Protein AF-A0A812UQ67-F1 (afdb_monomer_lite)

Foldseek 3Di:
DPVLVVVVVVVVVVVVVCVVVPDDPDPPVVVVVVVVVVVVSVVVVVVVVVVVVVVVPPQPPDLVNQQVVLVVCVVVPVVSVVPPCRSHQDKDKDWDWDQLDPVRKIKIWIWIARLPRDCPVPDDSIDTQFMDTPVPDPDVVVVVVSVLQVVQVVVCVVVVDDDQAHSVRHGDDDDDDDDADADDDDFWDWDQDVVQEIDIGGQPVSVLVVLVVVLVVLVVCLVPDPPDDPLVNVLSVLVNQLSVLVNQLVVLLVPADQAADLVSLVSNLVSLVSNVVSLVVSQVSCVVVVHRHRDDDPCSVVVNVLSVVCNVRSGRCVSPDCSVVVVVSVQLSLQQNPDDPVCSTVSSSVCVVRVVHNPD

Sequence (360 aa):
MVLANSNMLEISGFEHQLAANGQCSMSCRDRHLIDALVQGMIAQREELREKRDAESKKVEISTEIVDGYWQHLAAHQNWAGVHPGYGYMPIGIHGDDGRYNNAGDRVIIVTLNLILARDTGQNQQRYPLFCLREFISLGFDSLEPVLQQLRWSIDVLSTGLHPRLGADGQDFRGRSRAGHSQATLTAGNMSYEGQAYPCLNLKAYNGRLFFQYFNIVLRATLATSNALDDGLKKELTLACSCSTALCAFLDMCERSPRKLTIEQADTMHDSVQLFLKLYQLLVLQSHRRGIPRWKVVPKFHTLLHLVEDQRRELLNSRSYHTFLDEDYVGVFKQLCVQAPKQLLEFRCMTRFYLRVKAKR

Structure (mmCIF, N/CA/C/O backbone):
data_AF-A0A812UQ67-F1
#
_entry.id   AF-A0A812UQ67-F1
#
loop_
_atom_site.group_PDB
_atom_site.id
_atom_site.type_symbol
_atom_site.label_atom_id
_atom_site.label_alt_id
_atom_site.label_comp_id
_atom_site.label_asym_id
_atom_site.label_entity_id
_atom_site.label_seq_id
_atom_site.pdbx_PDB_ins_code
_atom_site.Cartn_x
_atom_site.Cartn_y
_atom_site.Cartn_z
_atom_site.occupancy
_atom_site.B_iso_or_equiv
_atom_site.auth_seq_id
_atom_site.auth_comp_id
_atom_site.auth_asym_id
_atom_site.auth_atom_id
_atom_site.pdbx_PDB_model_num
ATOM 1 N N . MET A 1 1 ? -4.166 19.200 -14.097 1.00 38.94 1 MET A N 1
ATOM 2 C CA . MET A 1 1 ? -5.073 20.100 -14.852 1.00 38.94 1 MET A CA 1
ATOM 3 C C . MET A 1 1 ? -6.562 19.921 -14.505 1.00 38.94 1 MET A C 1
ATOM 5 O O . MET A 1 1 ? -7.359 20.688 -15.016 1.00 38.94 1 MET A O 1
ATOM 9 N N . VAL A 1 2 ? -6.968 19.009 -13.601 1.00 34.50 2 VAL A N 1
ATOM 10 C CA . VAL A 1 2 ? -8.394 18.881 -13.209 1.00 34.50 2 VAL A CA 1
ATOM 11 C C . VAL A 1 2 ? -8.729 19.494 -11.842 1.00 34.50 2 VAL A C 1
ATOM 13 O O . VAL A 1 2 ? -9.829 20.000 -11.683 1.00 34.50 2 VAL A O 1
ATOM 16 N N . LEU A 1 3 ? -7.783 19.580 -10.901 1.00 29.50 3 LEU A N 1
ATOM 17 C CA . LEU A 1 3 ? -8.037 20.190 -9.581 1.00 29.50 3 LEU A CA 1
ATOM 18 C C . LEU A 1 3 ? -8.271 21.716 -9.615 1.00 29.50 3 LEU A C 1
ATOM 20 O O . LEU A 1 3 ? -8.841 22.256 -8.681 1.00 29.50 3 LEU A O 1
ATOM 24 N N . ALA A 1 4 ? -7.871 22.409 -10.687 1.00 33.91 4 ALA A N 1
ATOM 25 C CA . ALA A 1 4 ? -8.043 23.862 -10.813 1.00 33.91 4 ALA A CA 1
ATOM 26 C C . ALA A 1 4 ? -9.324 24.277 -11.566 1.00 33.91 4 ALA A C 1
ATOM 28 O O . ALA A 1 4 ? -9.780 25.405 -11.417 1.00 33.91 4 ALA A O 1
ATOM 29 N N . ASN A 1 5 ? -9.919 23.383 -12.367 1.00 31.28 5 ASN A N 1
ATOM 30 C CA . ASN A 1 5 ? -11.130 23.700 -13.138 1.00 31.28 5 ASN A CA 1
ATOM 31 C C . ASN A 1 5 ? -12.422 23.534 -12.319 1.00 31.28 5 ASN A C 1
ATOM 33 O O . ASN A 1 5 ? -13.421 24.163 -12.653 1.00 31.28 5 ASN A O 1
ATOM 37 N N . SER A 1 6 ? -12.418 22.724 -11.254 1.00 39.91 6 SER A N 1
ATOM 38 C CA . SER A 1 6 ? -13.583 22.551 -10.372 1.00 39.91 6 SER A CA 1
ATOM 39 C C . SER A 1 6 ? -13.887 23.807 -9.551 1.00 39.91 6 SER A C 1
ATOM 41 O O . SER A 1 6 ? -15.047 24.189 -9.456 1.00 39.91 6 SER A O 1
ATOM 43 N N . ASN A 1 7 ? -12.859 24.511 -9.065 1.00 37.84 7 ASN A N 1
ATOM 44 C CA . ASN A 1 7 ? -13.052 25.699 -8.225 1.00 37.84 7 ASN A CA 1
ATOM 45 C C . ASN A 1 7 ? -13.595 26.905 -9.018 1.00 37.84 7 ASN A C 1
ATOM 47 O O . ASN A 1 7 ? -14.309 27.728 -8.463 1.00 37.84 7 ASN A O 1
ATOM 51 N N . MET A 1 8 ? -13.319 27.005 -10.327 1.00 40.12 8 MET A N 1
ATOM 52 C CA . MET A 1 8 ? -13.868 28.088 -11.164 1.00 40.12 8 MET A CA 1
ATOM 53 C C . MET A 1 8 ? -15.338 27.877 -11.552 1.00 40.12 8 MET A C 1
ATOM 55 O O . MET A 1 8 ? -16.082 28.851 -11.671 1.00 40.12 8 MET A O 1
ATOM 59 N N . LEU A 1 9 ? -15.776 26.627 -11.745 1.00 41.81 9 LEU A N 1
ATOM 60 C CA . LEU A 1 9 ? -17.190 26.321 -12.008 1.00 41.81 9 LEU A CA 1
ATOM 61 C C . LEU A 1 9 ? -18.060 26.561 -10.766 1.00 41.81 9 LEU A C 1
ATOM 63 O O . LEU A 1 9 ? -19.202 26.985 -10.902 1.00 41.81 9 LEU A O 1
ATOM 67 N N . GLU A 1 10 ? -17.508 26.362 -9.567 1.00 47.72 10 GLU A N 1
ATOM 68 C CA . GLU A 1 10 ? -18.191 26.705 -8.316 1.00 47.72 10 GLU A CA 1
ATOM 69 C C . GLU A 1 10 ? -18.269 28.222 -8.099 1.00 47.72 10 GLU A C 1
ATOM 71 O O . GLU A 1 10 ? -19.332 28.704 -7.731 1.00 47.72 10 GLU A O 1
ATOM 76 N N . ILE A 1 11 ? -17.220 28.994 -8.415 1.00 46.84 11 ILE A N 1
ATOM 77 C CA . ILE A 1 11 ? -17.231 30.466 -8.272 1.00 46.84 11 ILE A CA 1
ATOM 78 C C . ILE A 1 11 ? -18.166 31.136 -9.297 1.00 46.84 11 ILE A C 1
ATOM 80 O O . ILE A 1 11 ? -18.970 31.987 -8.926 1.00 46.84 11 ILE A O 1
ATOM 84 N N . SER A 1 12 ? -18.133 30.714 -10.566 1.00 51.16 12 SER A N 1
ATOM 85 C CA . SER A 1 12 ? -19.060 31.228 -11.595 1.00 51.16 12 SER A CA 1
ATOM 86 C C . SER A 1 12 ? -20.512 30.781 -11.365 1.00 51.16 12 SER A C 1
ATOM 88 O O . SER A 1 12 ? -21.447 31.537 -11.633 1.00 51.16 12 SER A O 1
ATOM 90 N N . GLY A 1 13 ? -20.719 29.581 -10.806 1.00 53.09 13 GLY A N 1
ATOM 91 C CA . GLY A 1 13 ? -22.026 29.126 -10.327 1.00 53.09 13 GLY A CA 1
ATOM 92 C C . GLY A 1 13 ? -22.542 29.941 -9.135 1.00 53.09 13 GLY A C 1
ATOM 93 O O . GLY A 1 13 ? -23.742 30.202 -9.054 1.00 53.09 13 GLY A O 1
ATOM 94 N N . PHE A 1 14 ? -21.642 30.399 -8.260 1.00 47.94 14 PHE A N 1
ATOM 95 C CA . PHE A 1 14 ? -21.953 31.253 -7.112 1.00 47.94 14 PHE A CA 1
ATOM 96 C C . PHE A 1 14 ? -22.403 32.657 -7.544 1.00 47.94 14 PHE A C 1
ATOM 98 O O . PHE A 1 14 ? -23.398 33.161 -7.029 1.00 47.94 14 PHE A O 1
ATOM 105 N N . GLU A 1 15 ? -21.750 33.265 -8.543 1.00 53.31 15 GLU A N 1
ATOM 106 C CA . GLU A 1 15 ? -22.182 34.551 -9.116 1.00 53.31 15 GLU A CA 1
ATOM 107 C C . GLU A 1 15 ? -23.559 34.452 -9.789 1.00 53.31 15 GLU A C 1
ATOM 109 O O . GLU A 1 15 ? -24.412 35.318 -9.589 1.00 53.31 15 GLU A O 1
ATOM 114 N N . HIS A 1 16 ? -23.819 33.368 -10.529 1.00 58.22 16 HIS A N 1
ATOM 115 C CA . HIS A 1 16 ? -25.128 33.135 -11.142 1.00 58.22 16 HIS A CA 1
ATOM 116 C C . HIS A 1 16 ? -26.231 32.849 -10.109 1.00 58.22 16 HIS A C 1
ATOM 118 O O . HIS A 1 16 ? -27.358 33.308 -10.298 1.00 58.22 16 HIS A O 1
ATOM 124 N N . GLN A 1 17 ? -25.931 32.144 -9.011 1.00 54.09 17 GLN A N 1
ATOM 125 C CA . GLN A 1 17 ? -26.875 31.925 -7.903 1.00 54.09 17 GLN A CA 1
ATOM 126 C C . GLN A 1 17 ? -27.161 33.203 -7.105 1.00 54.09 17 GLN A C 1
ATOM 128 O O . GLN A 1 17 ? -28.307 33.432 -6.721 1.00 54.09 17 GLN A O 1
ATOM 133 N N . LEU A 1 18 ? -26.158 34.054 -6.880 1.00 53.66 18 LEU A N 1
ATOM 134 C CA . LEU A 1 18 ? -26.338 35.346 -6.212 1.00 53.66 18 LEU A CA 1
ATOM 135 C C . LEU A 1 18 ? -27.137 36.327 -7.083 1.00 53.66 18 LEU A C 1
ATOM 137 O O . LEU A 1 18 ? -28.043 36.990 -6.580 1.00 53.66 18 LEU A O 1
ATOM 141 N N . ALA A 1 19 ? -26.884 36.356 -8.396 1.00 57.50 19 ALA A N 1
ATOM 142 C CA . ALA A 1 19 ? -27.653 37.167 -9.340 1.00 57.50 19 ALA A CA 1
ATOM 143 C C . ALA A 1 19 ? -29.110 36.688 -9.488 1.00 57.50 19 ALA A C 1
ATOM 145 O O . ALA A 1 19 ? -30.021 37.509 -9.587 1.00 57.50 19 ALA A O 1
ATOM 146 N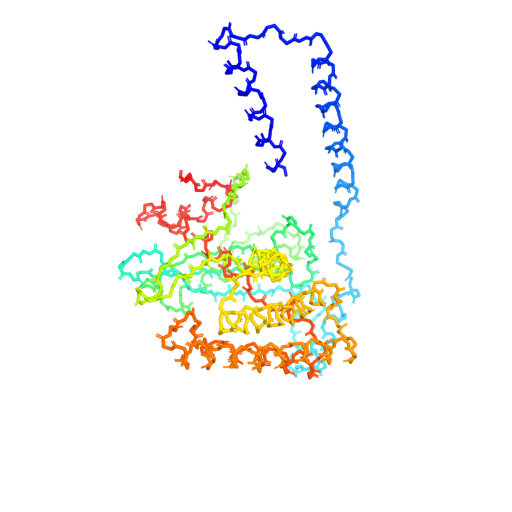 N . ALA A 1 20 ? -29.350 35.371 -9.470 1.00 64.88 20 ALA A N 1
ATOM 147 C CA . ALA A 1 20 ? -30.690 34.794 -9.594 1.00 64.88 20 ALA A CA 1
ATOM 148 C C . ALA A 1 20 ? -31.568 34.999 -8.345 1.00 64.88 20 ALA A C 1
ATOM 150 O O . ALA A 1 20 ? -32.791 35.039 -8.464 1.00 64.88 20 ALA A O 1
ATOM 151 N N . ASN A 1 21 ? -30.967 35.166 -7.163 1.00 58.44 21 ASN A N 1
ATOM 152 C CA . ASN A 1 21 ? -31.698 35.302 -5.899 1.00 58.44 21 ASN A CA 1
ATOM 153 C C . ASN A 1 21 ? -32.072 36.749 -5.530 1.00 58.44 21 ASN A C 1
ATOM 155 O O . ASN A 1 21 ? -32.628 36.970 -4.456 1.00 58.44 21 ASN A O 1
ATOM 159 N N . GLY A 1 22 ? -31.790 37.741 -6.387 1.00 52.16 22 GLY A N 1
ATOM 160 C CA . GLY A 1 22 ? -32.250 39.129 -6.212 1.00 52.16 22 GLY A CA 1
ATOM 161 C C . GLY A 1 22 ? -31.788 39.819 -4.920 1.00 52.16 22 GLY A C 1
ATOM 162 O O . GLY A 1 22 ? -32.288 40.892 -4.585 1.00 52.16 22 GLY A O 1
ATOM 163 N N . GLN A 1 23 ? -30.850 39.220 -4.187 1.00 53.22 23 GLN A N 1
ATOM 164 C CA . GLN A 1 23 ? -30.329 39.740 -2.935 1.00 53.22 23 GLN A CA 1
ATOM 165 C C . GLN A 1 23 ? -28.863 40.126 -3.093 1.00 53.22 23 GLN A C 1
ATOM 167 O O . GLN A 1 23 ? -28.027 39.328 -3.506 1.00 53.22 23 GLN A O 1
ATOM 172 N N . CYS A 1 24 ? -28.586 41.339 -2.620 1.00 46.62 24 CYS A N 1
ATOM 173 C CA . CYS A 1 24 ? -27.280 41.903 -2.308 1.00 46.62 24 CYS A CA 1
ATOM 174 C C . CYS A 1 24 ? -26.608 42.697 -3.439 1.00 46.62 24 CYS A C 1
ATOM 176 O O . CYS A 1 24 ? -25.927 42.169 -4.315 1.00 46.62 24 CYS A O 1
ATOM 178 N N . SER A 1 25 ? -26.719 44.025 -3.333 1.00 54.53 25 SER A N 1
ATOM 179 C CA . SER A 1 25 ? -25.704 44.942 -3.840 1.00 54.53 25 SER A CA 1
ATOM 180 C C . SER A 1 25 ? -24.400 44.671 -3.082 1.00 54.53 25 SER A C 1
ATOM 182 O O . SER A 1 25 ? -24.158 45.258 -2.024 1.00 54.53 25 SER A O 1
ATOM 184 N N . MET A 1 26 ? -23.580 43.747 -3.584 1.00 58.00 26 MET A N 1
ATOM 185 C CA . MET A 1 26 ? -22.209 43.592 -3.103 1.00 58.00 26 MET A CA 1
ATOM 186 C C . MET A 1 26 ? -21.518 44.952 -3.170 1.00 58.00 26 MET A C 1
ATOM 188 O O . MET A 1 26 ? -21.579 45.643 -4.192 1.00 58.00 26 MET A O 1
ATOM 192 N N . SER A 1 27 ? -20.893 45.358 -2.067 1.00 70.94 27 SER A N 1
ATOM 193 C CA . SER A 1 27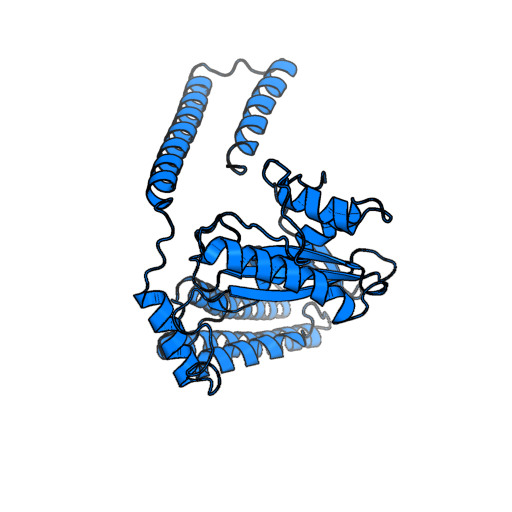 ? -20.203 46.637 -2.033 1.00 70.94 27 SER A CA 1
ATOM 194 C C . SER A 1 27 ? -19.053 46.610 -3.046 1.00 70.94 27 SER A C 1
ATOM 196 O O . SER A 1 27 ? -18.447 45.565 -3.291 1.00 70.94 27 SER A O 1
ATOM 198 N N . CYS A 1 28 ? -18.716 47.760 -3.638 1.00 70.50 28 CYS A N 1
ATOM 199 C CA . CYS A 1 28 ? -17.593 47.866 -4.583 1.00 70.50 28 CYS A CA 1
ATOM 200 C C . CYS A 1 28 ? -16.286 47.285 -3.992 1.00 70.50 28 CYS A C 1
ATOM 202 O O . CYS A 1 28 ? -15.449 46.728 -4.698 1.00 70.50 28 CYS A O 1
ATOM 204 N N . ARG A 1 29 ? -16.159 47.339 -2.659 1.00 67.06 29 ARG A N 1
ATOM 205 C CA . ARG A 1 29 ? -15.041 46.792 -1.889 1.00 67.06 29 ARG A CA 1
ATOM 206 C C . ARG A 1 29 ? -14.969 45.261 -1.925 1.00 67.06 29 ARG A C 1
ATOM 208 O O . ARG A 1 29 ? -13.869 44.725 -2.013 1.00 67.06 29 ARG A O 1
ATOM 215 N N . ASP A 1 30 ? -16.107 44.573 -1.912 1.00 66.69 30 ASP A N 1
ATOM 216 C CA . ASP A 1 30 ? -16.156 43.107 -1.957 1.00 66.69 30 ASP A CA 1
ATOM 217 C C . ASP A 1 30 ? -15.804 42.582 -3.356 1.00 66.69 30 ASP A C 1
ATOM 219 O O . ASP A 1 30 ? -15.143 41.554 -3.486 1.00 66.69 30 ASP A O 1
ATOM 223 N N . ARG A 1 31 ? -16.153 43.336 -4.409 1.00 73.44 31 ARG A N 1
ATOM 224 C CA . ARG A 1 31 ? -15.799 43.001 -5.798 1.00 73.44 31 ARG A CA 1
ATOM 225 C C . ARG A 1 31 ? -14.289 43.049 -6.032 1.00 73.44 31 ARG A C 1
ATOM 227 O O . ARG A 1 31 ? -13.723 42.099 -6.556 1.00 73.44 31 ARG A O 1
ATOM 234 N N . HIS A 1 32 ? -13.624 44.092 -5.532 1.00 74.06 32 HIS A N 1
ATOM 235 C CA . HIS A 1 32 ? -12.164 44.195 -5.596 1.00 74.06 32 HIS A CA 1
ATOM 236 C C . HIS A 1 32 ? -11.446 43.066 -4.847 1.00 74.06 32 HIS A C 1
ATOM 238 O O . HIS A 1 32 ? -10.373 42.639 -5.272 1.00 74.06 32 HIS A O 1
ATOM 244 N N . LEU A 1 33 ? -12.023 42.574 -3.746 1.00 66.62 33 LEU A N 1
ATOM 245 C CA . LEU A 1 33 ? -11.436 41.478 -2.979 1.00 66.62 33 LEU A CA 1
ATOM 246 C C . LEU A 1 33 ? -11.534 40.144 -3.733 1.00 66.62 33 LEU A C 1
ATOM 248 O O . LEU A 1 33 ? -10.567 39.383 -3.751 1.00 66.62 33 LEU A O 1
ATOM 252 N N . ILE A 1 34 ? -12.674 39.886 -4.383 1.00 69.62 34 ILE A N 1
ATOM 253 C CA . ILE A 1 34 ? -12.866 38.708 -5.240 1.00 69.62 34 ILE A CA 1
ATOM 254 C C . ILE A 1 34 ? -11.946 38.780 -6.459 1.00 69.62 34 ILE A C 1
ATOM 256 O O . ILE A 1 34 ? -11.247 37.808 -6.736 1.00 69.62 34 ILE A O 1
ATOM 260 N N . ASP A 1 35 ? -11.867 39.929 -7.132 1.00 73.75 35 ASP A N 1
ATOM 261 C CA . ASP A 1 35 ? -10.987 40.111 -8.290 1.00 73.75 35 ASP A CA 1
ATOM 262 C C . ASP A 1 35 ? -9.515 39.881 -7.917 1.00 73.75 35 ASP A C 1
ATOM 264 O O . ASP A 1 35 ? -8.796 39.178 -8.626 1.00 73.75 35 ASP A O 1
ATOM 268 N N . ALA A 1 36 ? -9.067 40.398 -6.767 1.00 78.94 36 ALA A N 1
ATOM 269 C CA . ALA A 1 36 ? -7.712 40.167 -6.269 1.00 78.94 36 ALA A CA 1
ATOM 270 C C . ALA A 1 36 ? -7.442 38.681 -5.965 1.00 78.94 36 ALA A C 1
ATOM 272 O O . ALA A 1 36 ? -6.367 38.170 -6.287 1.00 78.94 36 ALA A O 1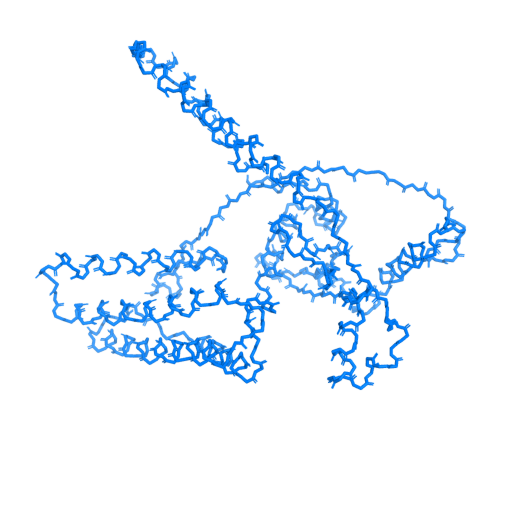
ATOM 273 N N . LEU A 1 37 ? -8.418 37.969 -5.394 1.00 65.19 37 LEU A N 1
ATOM 274 C CA . LEU A 1 37 ? -8.341 36.525 -5.147 1.00 65.19 37 LEU A CA 1
ATOM 275 C C . LEU A 1 37 ? -8.258 35.726 -6.452 1.00 65.19 37 LEU A C 1
ATOM 277 O O . LEU A 1 37 ? -7.400 34.853 -6.585 1.00 65.19 37 LEU A O 1
ATOM 281 N N . VAL A 1 38 ? -9.100 36.054 -7.435 1.00 73.69 38 VAL A N 1
ATOM 282 C CA . VAL A 1 38 ? -9.107 35.406 -8.753 1.00 73.69 38 VAL A CA 1
ATOM 283 C C . VAL A 1 38 ? -7.781 35.643 -9.477 1.00 73.69 38 VAL A C 1
ATOM 285 O O . VAL A 1 38 ? -7.185 34.689 -9.978 1.00 73.69 38 VAL A O 1
ATOM 288 N N . GLN A 1 39 ? -7.268 36.876 -9.476 1.00 83.62 39 GLN A N 1
ATOM 289 C CA . GLN A 1 39 ? -5.971 37.199 -10.080 1.00 83.62 39 GLN A CA 1
ATOM 290 C C . GLN A 1 39 ? -4.811 36.480 -9.377 1.00 83.62 39 GLN A C 1
ATOM 292 O O . GLN A 1 39 ? -3.933 35.935 -10.047 1.00 83.62 39 GLN A O 1
ATOM 297 N N . GLY A 1 40 ? -4.838 36.377 -8.043 1.00 85.94 40 GLY A N 1
ATOM 298 C CA . GLY A 1 40 ? -3.862 35.591 -7.282 1.00 85.94 40 GLY A CA 1
ATOM 299 C C . GLY A 1 40 ? -3.882 34.102 -7.646 1.00 85.94 40 GLY A C 1
ATOM 300 O O . GLY A 1 40 ? -2.830 33.490 -7.833 1.00 85.94 40 GLY A O 1
ATOM 301 N N . MET A 1 41 ? -5.072 33.521 -7.827 1.00 70.75 41 MET A N 1
ATOM 302 C CA . MET A 1 41 ? -5.226 32.125 -8.254 1.00 70.75 41 MET A CA 1
ATOM 303 C C . MET A 1 41 ? -4.757 31.890 -9.699 1.00 70.75 41 MET A C 1
ATOM 305 O O . MET A 1 41 ? -4.190 30.833 -9.992 1.00 70.75 41 MET A O 1
ATOM 309 N N . ILE A 1 42 ? -4.975 32.851 -10.605 1.00 79.88 42 ILE A N 1
ATOM 310 C CA . ILE A 1 42 ? -4.478 32.791 -11.989 1.00 79.88 42 ILE A CA 1
ATOM 311 C C . ILE A 1 42 ? -2.947 32.847 -12.004 1.00 79.88 42 ILE A C 1
ATOM 313 O O . ILE A 1 42 ? -2.325 31.973 -12.607 1.00 79.88 42 ILE A O 1
ATOM 317 N N . ALA A 1 43 ? -2.341 33.792 -11.280 1.00 86.00 43 ALA A N 1
ATOM 318 C CA . ALA A 1 43 ? -0.887 33.923 -11.190 1.00 86.00 43 ALA A CA 1
ATOM 319 C C . ALA A 1 43 ? -0.231 32.655 -10.615 1.00 86.00 43 ALA A C 1
ATOM 321 O O . ALA A 1 43 ? 0.707 32.115 -11.201 1.00 86.00 43 ALA A O 1
ATOM 322 N N . GLN A 1 44 ? -0.789 32.099 -9.533 1.00 81.50 44 GLN A N 1
ATOM 323 C CA . GLN A 1 44 ? -0.305 30.843 -8.951 1.00 81.50 44 GLN A CA 1
ATOM 324 C C . GLN A 1 44 ? -0.414 29.667 -9.938 1.00 81.50 44 GLN A C 1
ATOM 326 O O . GLN A 1 44 ? 0.437 28.776 -9.964 1.00 81.50 44 GLN A O 1
ATOM 331 N N . ARG A 1 45 ? -1.457 29.639 -10.777 1.00 73.75 45 ARG A N 1
ATOM 332 C CA . ARG A 1 45 ? -1.633 28.610 -11.810 1.00 73.75 45 ARG A CA 1
ATOM 333 C C . ARG A 1 45 ? -0.593 28.727 -12.922 1.00 73.75 45 ARG A C 1
ATOM 335 O O . ARG A 1 45 ? -0.130 27.687 -13.395 1.00 73.75 45 ARG A O 1
ATOM 342 N N . GLU A 1 46 ? -0.272 29.938 -13.365 1.00 84.38 46 GLU A N 1
ATOM 343 C CA . GLU A 1 46 ? 0.760 30.163 -14.383 1.00 84.38 46 GLU A CA 1
ATOM 344 C C . GLU A 1 46 ? 2.145 29.804 -13.848 1.00 84.38 46 GLU A C 1
ATOM 346 O O . GLU A 1 46 ? 2.841 29.020 -14.489 1.00 84.38 46 GLU A O 1
ATOM 351 N N . GLU A 1 47 ? 2.472 30.203 -12.618 1.00 87.69 47 GLU A N 1
ATOM 352 C CA . GLU A 1 47 ? 3.721 29.815 -11.952 1.00 87.69 47 GLU A CA 1
ATOM 353 C C . GLU A 1 47 ? 3.856 28.284 -11.837 1.00 87.69 47 GLU A C 1
ATOM 355 O O . GLU A 1 47 ? 4.897 27.705 -12.156 1.00 87.69 47 GLU A O 1
ATOM 360 N N . LEU A 1 48 ? 2.785 27.587 -11.436 1.00 71.81 48 LEU A N 1
ATOM 361 C CA . LEU A 1 48 ? 2.764 26.121 -11.381 1.00 71.81 48 LEU A CA 1
ATOM 362 C C . LEU A 1 48 ? 2.869 25.477 -12.770 1.00 71.81 48 LEU A C 1
ATOM 364 O O . LEU A 1 48 ? 3.407 24.376 -12.892 1.00 71.81 48 LEU A O 1
ATOM 368 N N . ARG A 1 49 ? 2.350 26.124 -13.820 1.00 73.06 49 ARG A N 1
ATOM 369 C CA . ARG A 1 49 ? 2.460 25.641 -15.201 1.00 73.06 49 ARG A CA 1
ATOM 370 C C . ARG A 1 49 ? 3.883 25.799 -15.722 1.00 73.06 49 ARG A C 1
ATOM 372 O O . ARG A 1 49 ? 4.387 24.848 -16.304 1.00 73.06 49 ARG A O 1
ATOM 379 N N . GLU A 1 50 ? 4.523 26.937 -15.488 1.00 76.69 50 GLU A N 1
ATOM 380 C CA . GLU A 1 50 ? 5.913 27.182 -15.878 1.00 76.69 50 GLU A CA 1
ATOM 381 C C . GLU A 1 50 ? 6.872 26.255 -15.132 1.00 76.69 50 GLU A C 1
ATOM 383 O O . GLU A 1 50 ? 7.698 25.602 -15.768 1.00 76.69 50 GLU A O 1
ATOM 388 N N . LYS A 1 51 ? 6.700 26.091 -13.811 1.00 74.38 51 LYS A N 1
ATOM 389 C CA . LYS A 1 51 ? 7.444 25.094 -13.020 1.00 74.38 51 LYS A CA 1
ATOM 390 C C . LYS A 1 51 ? 7.250 23.684 -13.570 1.00 74.38 51 LYS A C 1
ATOM 392 O O . LYS A 1 51 ? 8.223 22.959 -13.735 1.00 74.38 51 LYS A O 1
ATOM 397 N N . ARG A 1 52 ? 6.020 23.312 -13.936 1.00 63.16 52 ARG A N 1
ATOM 398 C CA . ARG A 1 52 ? 5.717 22.003 -14.532 1.00 63.16 52 ARG A CA 1
ATOM 399 C C . ARG A 1 52 ? 6.335 21.830 -15.914 1.00 63.16 52 ARG A C 1
ATOM 401 O O . ARG A 1 52 ? 6.848 20.760 -16.206 1.00 63.16 52 ARG A O 1
ATOM 408 N N . ASP A 1 53 ? 6.253 22.829 -16.781 1.00 65.00 53 ASP A N 1
ATOM 409 C CA . ASP A 1 53 ? 6.788 22.736 -18.139 1.00 65.00 53 ASP A CA 1
ATOM 410 C C . ASP A 1 53 ? 8.336 22.715 -18.083 1.00 65.00 53 ASP A C 1
ATOM 412 O O . ASP A 1 53 ? 8.960 21.949 -18.822 1.00 65.00 53 ASP A O 1
ATOM 416 N N . ALA A 1 54 ? 8.941 23.406 -17.103 1.00 65.94 54 ALA A N 1
ATOM 417 C CA . ALA A 1 54 ? 10.362 23.321 -16.751 1.00 65.94 54 ALA A CA 1
ATOM 418 C C . ALA A 1 54 ? 10.772 21.986 -16.089 1.00 65.94 54 ALA A C 1
ATOM 420 O O . ALA A 1 54 ? 11.906 21.539 -16.276 1.00 65.94 54 ALA A O 1
ATOM 421 N N . GLU A 1 55 ? 9.875 21.329 -15.346 1.00 58.44 55 GLU A N 1
ATOM 422 C CA . GLU A 1 55 ? 10.050 19.975 -14.790 1.00 58.44 55 GLU A CA 1
ATOM 423 C C . GLU A 1 55 ? 9.726 18.865 -15.800 1.00 58.44 55 GLU A C 1
ATOM 425 O O . GLU A 1 55 ? 10.211 17.747 -15.652 1.00 58.44 55 GLU A O 1
ATOM 430 N N . SER A 1 56 ? 8.976 19.163 -16.868 1.00 50.81 56 SER A N 1
ATOM 431 C CA . SER A 1 56 ? 8.672 18.228 -17.962 1.00 50.81 56 SER A CA 1
ATOM 432 C C . SER A 1 56 ? 9.869 17.946 -18.872 1.00 50.81 56 SER A C 1
ATOM 434 O O . SER A 1 56 ? 9.710 17.312 -19.920 1.00 50.81 56 SER A O 1
ATOM 436 N N . LYS A 1 57 ? 11.072 18.380 -18.459 1.00 52.94 57 LYS A N 1
ATOM 437 C CA . LYS A 1 57 ? 12.343 17.849 -18.954 1.00 52.94 57 LYS A CA 1
ATOM 438 C C . LYS A 1 57 ? 12.157 16.353 -19.151 1.00 52.94 57 LYS A C 1
ATOM 440 O O . LYS A 1 57 ? 11.773 15.645 -18.217 1.00 52.94 57 LYS A O 1
ATOM 445 N N . LYS A 1 58 ? 12.323 15.919 -20.405 1.00 55.78 58 LYS A N 1
ATOM 446 C CA . LYS A 1 58 ? 12.212 14.520 -20.815 1.00 55.78 58 LYS A CA 1
ATOM 447 C C . LYS A 1 58 ? 12.853 13.670 -19.729 1.00 55.78 58 LYS A C 1
ATOM 449 O O . LYS A 1 58 ? 13.939 14.003 -19.260 1.00 55.78 58 LYS A O 1
ATOM 454 N N . VAL A 1 59 ? 12.158 12.620 -19.304 1.00 59.19 59 VAL A N 1
ATOM 455 C CA . VAL A 1 59 ? 12.737 11.632 -18.397 1.00 59.19 59 VAL A CA 1
ATOM 456 C C . VAL A 1 59 ? 13.873 10.965 -19.171 1.00 59.19 59 VAL A C 1
ATOM 458 O O . VAL A 1 59 ? 13.662 9.992 -19.887 1.00 59.19 59 VAL A O 1
ATOM 461 N N . GLU A 1 60 ? 15.056 11.565 -19.111 1.00 71.06 60 GLU A N 1
ATOM 462 C CA . GLU A 1 60 ? 16.278 11.022 -19.676 1.00 71.06 60 GLU A CA 1
ATOM 463 C C . GLU A 1 60 ? 16.768 9.977 -18.688 1.00 71.06 60 GLU A C 1
ATOM 465 O O . GLU A 1 60 ? 17.304 10.279 -17.621 1.00 71.06 60 GLU A O 1
ATOM 470 N N . ILE A 1 61 ? 16.476 8.723 -19.011 1.00 82.81 61 ILE A N 1
ATOM 471 C CA . ILE A 1 61 ? 17.066 7.593 -18.313 1.00 82.81 61 ILE A CA 1
ATOM 472 C C . ILE A 1 61 ? 18.408 7.361 -18.991 1.00 82.81 61 ILE A C 1
ATOM 474 O O . ILE A 1 61 ? 18.453 6.949 -20.150 1.00 82.81 61 ILE A O 1
ATOM 478 N N . SER A 1 62 ? 19.483 7.698 -18.288 1.00 89.12 62 SER A N 1
ATOM 479 C CA . SER A 1 62 ? 20.833 7.553 -18.813 1.00 89.12 62 SER A CA 1
ATOM 480 C C . SER A 1 62 ? 21.267 6.084 -18.816 1.00 89.12 62 SER A C 1
ATOM 482 O O . SER A 1 62 ? 20.746 5.269 -18.043 1.00 89.12 62 SER A O 1
ATOM 484 N N . THR A 1 63 ? 22.225 5.739 -19.677 1.00 91.25 63 THR A N 1
ATOM 485 C CA . THR A 1 63 ? 22.781 4.380 -19.765 1.00 91.25 63 THR A CA 1
ATOM 486 C C . THR A 1 63 ? 23.352 3.930 -18.422 1.00 91.25 63 THR A C 1
ATOM 488 O O . THR A 1 63 ? 23.142 2.794 -18.017 1.00 91.25 63 THR A O 1
ATOM 491 N N . GLU A 1 64 ? 23.948 4.844 -17.652 1.00 93.81 64 GLU A N 1
ATOM 492 C CA . GLU A 1 64 ? 24.506 4.549 -16.329 1.00 93.81 64 GLU A CA 1
ATOM 493 C C . GLU A 1 64 ? 23.432 4.097 -15.327 1.00 93.81 64 GLU A C 1
ATOM 495 O O . GLU A 1 64 ? 23.695 3.255 -14.470 1.00 93.81 64 GLU A O 1
ATOM 500 N N . ILE A 1 65 ? 22.205 4.628 -15.425 1.00 91.44 65 ILE A N 1
ATOM 501 C CA . ILE A 1 65 ? 21.085 4.205 -14.568 1.00 91.44 65 ILE A CA 1
ATOM 502 C C . ILE A 1 65 ? 20.638 2.788 -14.944 1.00 91.44 65 ILE A C 1
ATOM 504 O O . ILE A 1 65 ? 20.335 1.982 -14.061 1.00 91.44 65 ILE A O 1
ATOM 508 N N . VAL A 1 66 ? 20.598 2.484 -16.243 1.00 94.00 66 VAL A N 1
ATOM 509 C CA . VAL A 1 66 ? 20.255 1.150 -16.754 1.00 94.00 66 VAL A CA 1
ATOM 510 C C . VAL A 1 66 ? 21.312 0.130 -16.332 1.00 94.00 66 VAL A C 1
ATOM 512 O O . VAL A 1 66 ? 20.966 -0.914 -15.777 1.00 94.00 66 VAL A O 1
ATOM 515 N N . ASP A 1 67 ? 22.589 0.456 -16.506 1.00 95.19 67 ASP A N 1
ATOM 516 C CA . ASP A 1 67 ? 23.703 -0.393 -16.093 1.00 95.19 67 ASP A CA 1
ATOM 517 C C . ASP A 1 67 ? 23.709 -0.606 -14.581 1.00 95.19 67 ASP A C 1
ATOM 519 O O . ASP A 1 67 ? 23.829 -1.738 -14.119 1.00 95.19 67 ASP A O 1
ATOM 523 N N . GLY A 1 68 ? 23.494 0.455 -13.798 1.00 94.62 68 GLY A N 1
ATOM 524 C CA . GLY A 1 68 ? 23.400 0.362 -12.343 1.00 94.62 68 GLY A CA 1
ATOM 525 C C . GLY A 1 68 ? 22.269 -0.562 -11.880 1.00 94.62 68 GLY A C 1
ATOM 526 O O . GLY A 1 68 ? 22.452 -1.332 -10.935 1.00 94.62 68 GLY A O 1
ATOM 527 N N . TYR A 1 69 ? 21.118 -0.546 -12.562 1.00 94.75 69 TYR A N 1
ATOM 528 C CA . TYR A 1 69 ? 20.030 -1.490 -12.300 1.00 94.75 69 TYR A CA 1
ATOM 529 C C . TYR A 1 69 ? 20.451 -2.937 -12.572 1.00 94.75 69 TYR A C 1
ATOM 531 O O . TYR A 1 69 ? 20.252 -3.803 -11.719 1.00 94.75 69 TYR A O 1
ATOM 539 N N . TRP A 1 70 ? 21.043 -3.206 -13.736 1.00 96.50 70 TRP A N 1
ATOM 540 C CA . TRP A 1 70 ? 21.425 -4.563 -14.124 1.00 96.50 70 TRP A CA 1
ATOM 541 C C . TRP A 1 70 ? 22.580 -5.115 -13.294 1.00 96.50 70 TRP A C 1
ATOM 543 O O . TRP A 1 70 ? 22.531 -6.279 -12.907 1.00 96.50 70 TRP A O 1
ATOM 553 N N . GLN A 1 71 ? 23.565 -4.289 -12.944 1.00 96.69 71 GLN A N 1
ATOM 554 C CA . GLN A 1 71 ? 24.637 -4.654 -12.016 1.00 96.69 71 GLN A CA 1
ATOM 555 C C . GLN A 1 71 ? 24.073 -5.003 -10.639 1.00 96.69 71 GLN A C 1
ATOM 557 O O . GLN A 1 71 ? 24.435 -6.027 -10.059 1.00 96.69 71 GLN A O 1
ATOM 562 N N . HIS A 1 72 ? 23.149 -4.181 -10.129 1.00 94.88 72 HIS A N 1
ATOM 563 C CA . HIS A 1 72 ? 22.464 -4.475 -8.878 1.00 94.88 72 HIS A CA 1
ATOM 564 C C . HIS A 1 72 ? 21.709 -5.805 -8.969 1.00 94.88 72 HIS A C 1
ATOM 566 O O . HIS A 1 72 ? 21.862 -6.646 -8.088 1.00 94.88 72 HIS A O 1
ATOM 572 N N . LEU A 1 73 ? 20.945 -6.039 -10.037 1.00 95.00 73 LEU A N 1
ATOM 573 C CA . LEU A 1 73 ? 20.185 -7.276 -10.192 1.00 95.00 73 LEU A CA 1
ATOM 574 C C . LEU A 1 73 ? 21.102 -8.499 -10.340 1.00 95.00 73 LEU A C 1
ATOM 576 O O . LEU A 1 73 ? 20.869 -9.501 -9.676 1.00 95.00 73 LEU A O 1
ATOM 580 N N . ALA A 1 74 ? 22.177 -8.407 -11.126 1.00 96.19 74 ALA A N 1
ATOM 581 C CA . ALA A 1 74 ? 23.177 -9.464 -11.299 1.00 96.19 74 ALA A CA 1
ATOM 582 C C . ALA A 1 74 ? 23.898 -9.824 -9.993 1.00 96.19 74 ALA A C 1
ATOM 584 O O . ALA A 1 74 ? 24.201 -10.993 -9.770 1.00 96.19 74 ALA A O 1
ATOM 585 N N . ALA A 1 75 ? 24.113 -8.853 -9.101 1.00 96.38 75 ALA A N 1
ATOM 586 C CA . ALA A 1 75 ? 24.686 -9.103 -7.779 1.00 96.38 75 ALA A CA 1
ATOM 587 C C . ALA A 1 75 ? 23.744 -9.884 -6.840 1.00 96.38 75 ALA A C 1
ATOM 589 O O . ALA A 1 75 ? 24.212 -10.476 -5.872 1.00 96.38 75 ALA A O 1
ATOM 590 N N . HIS A 1 76 ? 22.433 -9.887 -7.109 1.00 96.44 76 HIS A N 1
ATOM 591 C CA . HIS A 1 76 ? 21.425 -10.527 -6.253 1.00 96.44 76 HIS A CA 1
ATOM 592 C C . HIS A 1 76 ? 20.723 -11.719 -6.921 1.00 96.44 76 HIS A C 1
ATOM 594 O O . HIS A 1 76 ? 20.044 -12.484 -6.240 1.00 96.44 76 HIS A O 1
ATOM 600 N N . GLN A 1 77 ? 20.838 -11.871 -8.242 1.00 95.12 77 GLN A N 1
ATOM 601 C CA . GLN A 1 77 ? 20.111 -12.854 -9.040 1.00 95.12 77 GLN A CA 1
ATOM 602 C C . GLN A 1 77 ? 21.028 -13.467 -10.102 1.00 95.12 77 GLN A C 1
ATOM 604 O O . GLN A 1 77 ? 21.477 -12.789 -11.026 1.00 95.12 77 GLN A O 1
ATOM 609 N N . ASN A 1 78 ? 21.237 -14.783 -10.025 1.00 94.25 78 ASN A N 1
ATOM 610 C CA . ASN A 1 78 ? 22.184 -15.501 -10.888 1.00 94.25 78 ASN A CA 1
ATOM 611 C C . ASN A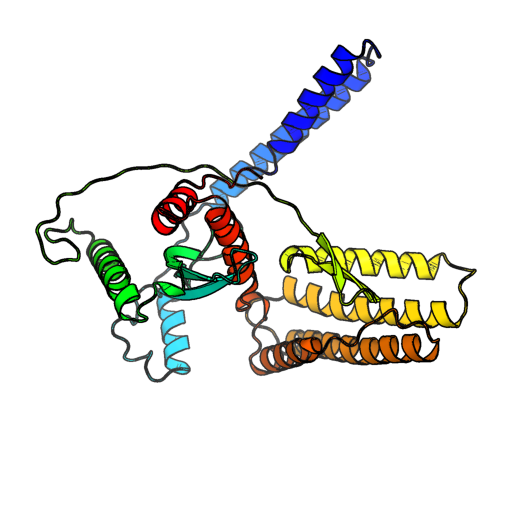 1 78 ? 21.841 -15.420 -12.386 1.00 94.25 78 ASN A C 1
ATOM 613 O O . ASN A 1 78 ? 22.726 -15.509 -13.231 1.00 94.25 78 ASN A O 1
ATOM 617 N N . TRP A 1 79 ? 20.561 -15.254 -12.729 1.00 95.62 79 TRP A N 1
ATOM 618 C CA . TRP A 1 79 ? 20.117 -15.164 -14.121 1.00 95.62 79 TRP A CA 1
ATOM 619 C C . TRP A 1 79 ? 20.375 -13.786 -14.740 1.00 95.62 79 TRP A C 1
ATOM 621 O O . TRP A 1 79 ? 20.482 -13.678 -15.959 1.00 95.62 79 TRP A O 1
ATOM 631 N N . ALA A 1 80 ? 20.468 -12.730 -13.928 1.00 93.31 80 ALA A N 1
ATOM 632 C CA . ALA A 1 80 ? 20.460 -11.365 -14.438 1.00 93.31 80 ALA A CA 1
ATOM 633 C C . ALA A 1 80 ? 21.752 -11.011 -15.180 1.00 93.31 80 ALA A C 1
ATOM 635 O O . ALA A 1 80 ? 21.679 -10.382 -16.229 1.00 93.31 80 ALA A O 1
ATOM 636 N N . GLY A 1 81 ? 22.914 -11.484 -14.713 1.00 92.81 81 GLY A N 1
ATOM 637 C CA . GLY A 1 81 ? 24.206 -11.229 -15.368 1.00 92.81 81 GLY A CA 1
ATOM 638 C C . GLY A 1 81 ? 24.373 -11.885 -16.746 1.00 92.81 81 GLY A C 1
ATOM 639 O O . GLY A 1 81 ? 25.221 -11.460 -17.521 1.00 92.81 81 GLY A O 1
ATOM 640 N N . VAL A 1 82 ? 23.559 -12.896 -17.063 1.00 95.31 82 VAL A N 1
ATOM 641 C CA . VAL A 1 82 ? 23.548 -13.589 -18.367 1.00 95.31 82 VAL A CA 1
ATOM 642 C C . VAL A 1 82 ? 22.256 -13.342 -19.146 1.00 95.31 82 VAL A C 1
ATOM 644 O O . VAL A 1 82 ? 22.008 -13.982 -20.168 1.00 95.31 82 VAL A O 1
ATOM 647 N N . HIS A 1 83 ? 21.402 -12.437 -18.663 1.00 93.12 83 HIS A N 1
ATOM 648 C CA . HIS A 1 83 ? 20.128 -12.159 -19.303 1.00 93.12 83 HIS A CA 1
ATOM 649 C C . HIS A 1 83 ? 20.366 -11.495 -20.671 1.00 93.12 83 HIS A C 1
ATOM 651 O O . HIS A 1 83 ? 21.118 -10.523 -20.748 1.00 93.12 83 HIS A O 1
ATOM 657 N N . PRO A 1 84 ? 19.699 -11.936 -21.754 1.00 89.94 84 PRO A N 1
ATOM 658 C CA . PRO A 1 84 ? 19.911 -11.380 -23.096 1.00 89.94 84 PRO A CA 1
ATOM 659 C C . PRO A 1 84 ? 19.562 -9.886 -23.202 1.00 89.94 84 PRO A C 1
ATOM 661 O O . PRO A 1 84 ? 20.031 -9.199 -24.102 1.00 89.94 84 PRO A O 1
ATOM 664 N N . GLY A 1 85 ? 18.743 -9.383 -22.275 1.00 86.62 85 GLY A N 1
ATOM 665 C CA . GLY A 1 85 ? 18.393 -7.968 -22.142 1.00 86.62 85 GLY A CA 1
ATOM 666 C C . GLY A 1 85 ? 19.304 -7.148 -21.217 1.00 86.62 85 GLY A C 1
ATOM 667 O O . GLY A 1 85 ? 18.936 -6.019 -20.899 1.00 86.62 85 GLY A O 1
ATOM 668 N N . TYR A 1 86 ? 20.438 -7.678 -20.744 1.00 92.00 86 TYR A N 1
ATOM 669 C CA . TYR A 1 86 ? 21.381 -6.909 -19.923 1.00 92.00 86 TYR A CA 1
ATOM 670 C C . TYR A 1 86 ? 21.827 -5.638 -20.664 1.00 92.00 86 TYR A C 1
ATOM 672 O O . TYR A 1 86 ? 22.175 -5.691 -21.842 1.00 92.00 86 TYR A O 1
ATOM 680 N N . GLY A 1 87 ? 21.798 -4.492 -19.979 1.00 89.75 87 GLY A N 1
ATOM 681 C CA . GLY A 1 87 ? 22.124 -3.183 -20.563 1.00 89.75 87 GLY A CA 1
ATOM 682 C C . GLY A 1 87 ? 20.973 -2.514 -21.328 1.00 89.75 87 GLY A C 1
ATOM 683 O O . GLY A 1 87 ? 21.102 -1.366 -21.744 1.00 89.75 87 GLY A O 1
ATOM 684 N N . TYR A 1 88 ? 19.819 -3.175 -21.478 1.00 89.88 88 TYR A N 1
ATOM 685 C CA . TYR A 1 88 ? 18.611 -2.572 -22.055 1.00 89.88 88 TYR A CA 1
ATOM 686 C C . TYR A 1 88 ? 17.652 -2.059 -20.975 1.00 89.88 88 TYR A C 1
ATOM 688 O O . TYR A 1 88 ? 17.693 -2.490 -19.823 1.00 89.88 88 TYR A O 1
ATOM 696 N N . MET A 1 89 ? 16.748 -1.148 -21.352 1.00 88.31 89 MET A N 1
ATOM 697 C CA . MET A 1 89 ? 15.710 -0.623 -20.458 1.00 88.31 89 MET A CA 1
ATOM 698 C C . MET A 1 89 ? 14.865 -1.765 -19.865 1.00 88.31 89 MET A C 1
ATOM 700 O O . MET A 1 89 ? 14.179 -2.456 -20.622 1.00 88.31 89 MET A O 1
ATOM 704 N N . PRO A 1 90 ? 14.844 -1.955 -18.535 1.00 90.38 90 PRO A N 1
ATOM 705 C CA . PRO A 1 90 ? 14.028 -2.988 -17.927 1.00 90.38 90 PRO A CA 1
ATOM 706 C C . PRO A 1 90 ? 12.554 -2.566 -17.932 1.00 90.38 90 PRO A C 1
ATOM 708 O O . PRO A 1 90 ? 12.177 -1.475 -17.489 1.00 90.38 90 PRO A O 1
ATOM 711 N N . ILE A 1 91 ? 11.709 -3.467 -18.422 1.00 85.81 91 ILE A N 1
ATOM 712 C CA . ILE A 1 91 ? 10.260 -3.301 -18.455 1.00 85.81 91 ILE A CA 1
ATOM 713 C C . ILE A 1 91 ? 9.640 -4.431 -17.635 1.00 85.81 91 ILE A C 1
ATOM 715 O O . ILE A 1 91 ? 10.004 -5.594 -17.788 1.00 85.81 91 ILE A O 1
ATOM 719 N N . GLY A 1 92 ? 8.719 -4.085 -16.741 1.00 87.50 92 GLY A N 1
ATOM 720 C CA . GLY A 1 92 ? 7.957 -5.042 -15.950 1.00 87.50 92 GLY A CA 1
ATOM 721 C C . GLY A 1 92 ? 6.621 -5.354 -16.612 1.00 87.50 92 GLY A C 1
ATOM 722 O O . GLY A 1 92 ? 5.971 -4.459 -17.144 1.00 87.50 92 GLY A O 1
ATOM 723 N N . ILE A 1 93 ? 6.185 -6.606 -16.533 1.00 86.25 93 ILE A N 1
ATOM 724 C CA . ILE A 1 93 ? 4.810 -7.003 -16.843 1.00 86.25 93 ILE A CA 1
ATOM 725 C C . ILE A 1 93 ? 4.201 -7.533 -15.550 1.00 86.25 93 ILE A C 1
ATOM 727 O O . ILE A 1 93 ? 4.800 -8.369 -14.878 1.00 86.25 93 ILE A O 1
ATOM 731 N N . HIS A 1 94 ? 3.031 -7.025 -15.184 1.00 86.12 94 HIS A N 1
ATOM 732 C CA . HIS A 1 94 ? 2.330 -7.425 -13.971 1.00 86.12 94 HIS A CA 1
ATOM 733 C C . HIS A 1 94 ? 0.860 -7.697 -14.276 1.00 86.12 94 HIS A C 1
ATOM 735 O O . HIS A 1 94 ? 0.199 -6.851 -14.879 1.00 86.12 94 HIS A O 1
ATOM 741 N N . GLY A 1 95 ? 0.363 -8.860 -13.858 1.00 85.31 95 GLY A N 1
ATOM 742 C CA . GLY A 1 95 ? -1.041 -9.246 -13.966 1.00 85.31 95 GLY A CA 1
ATOM 743 C C . GLY A 1 95 ? -1.676 -9.420 -12.591 1.00 85.31 95 GLY A C 1
ATOM 744 O O . GLY A 1 95 ? -1.052 -10.018 -11.719 1.00 85.31 95 GLY A O 1
ATOM 745 N N . ASP A 1 96 ? -2.900 -8.924 -12.429 1.00 86.81 96 ASP A N 1
ATOM 746 C CA . ASP A 1 96 ? -3.708 -9.078 -11.213 1.00 86.81 96 ASP A CA 1
ATOM 747 C C . ASP A 1 96 ? -5.189 -9.293 -11.570 1.00 86.81 96 ASP A C 1
ATOM 749 O O . ASP A 1 96 ? -5.615 -8.932 -12.674 1.00 86.81 96 ASP A O 1
ATOM 753 N N . ASP A 1 97 ? -5.982 -9.872 -10.667 1.00 88.94 97 ASP A N 1
ATOM 754 C CA . ASP A 1 97 ? -7.418 -10.096 -10.854 1.00 88.94 97 ASP A CA 1
ATOM 755 C C . ASP A 1 97 ? -8.290 -9.281 -9.887 1.00 88.94 97 ASP A C 1
ATOM 757 O O . ASP A 1 97 ? -7.991 -9.079 -8.715 1.00 88.94 97 ASP A O 1
ATOM 761 N N . GLY A 1 98 ? -9.422 -8.783 -10.387 1.00 86.12 98 GLY A N 1
ATOM 762 C CA . GLY A 1 98 ? -10.343 -7.957 -9.612 1.00 86.12 98 GLY A CA 1
ATOM 763 C C . GLY A 1 98 ? -11.798 -8.364 -9.793 1.00 86.12 98 GLY A C 1
ATOM 764 O O . GLY A 1 98 ? -12.310 -8.430 -10.911 1.00 86.12 98 GLY A O 1
ATOM 765 N N . ARG A 1 99 ? -12.526 -8.561 -8.686 1.00 89.31 99 ARG A N 1
ATOM 766 C CA . ARG A 1 99 ? -13.982 -8.789 -8.721 1.00 89.31 99 ARG A CA 1
ATOM 767 C C . ARG A 1 99 ? -14.711 -7.526 -9.176 1.00 89.31 99 ARG A C 1
ATOM 769 O O . ARG A 1 99 ? -14.675 -6.514 -8.467 1.00 89.31 99 ARG A O 1
ATOM 776 N N . TYR A 1 100 ? -15.438 -7.580 -10.292 1.00 85.12 100 TYR A N 1
ATOM 777 C CA . TYR A 1 100 ? -16.106 -6.405 -10.870 1.00 85.12 100 TYR A CA 1
ATOM 778 C C . TYR A 1 100 ? -17.626 -6.362 -10.674 1.00 85.12 100 TYR A C 1
ATOM 780 O O . TYR A 1 100 ? -18.226 -5.320 -10.929 1.00 85.12 100 TYR A O 1
ATOM 788 N N . ASN A 1 101 ? -18.257 -7.422 -10.157 1.00 84.50 101 ASN A N 1
ATOM 789 C CA . ASN A 1 101 ? -19.690 -7.416 -9.846 1.00 84.50 101 ASN A CA 1
ATOM 790 C C . ASN A 1 101 ? -20.061 -8.220 -8.582 1.00 84.50 101 ASN A C 1
ATOM 792 O O . ASN A 1 101 ? -19.236 -8.918 -7.986 1.00 84.50 101 ASN A O 1
ATOM 796 N N . ASN A 1 102 ? -21.331 -8.123 -8.176 1.00 82.06 102 ASN A N 1
ATOM 797 C CA . ASN A 1 102 ? -21.866 -8.825 -7.005 1.00 82.06 102 ASN A CA 1
ATOM 798 C C . ASN A 1 102 ? -21.999 -10.339 -7.216 1.00 82.06 102 ASN A C 1
ATOM 800 O O . ASN A 1 102 ? -22.059 -11.068 -6.233 1.00 82.06 102 ASN A O 1
ATOM 804 N N . ALA A 1 103 ? -21.988 -10.830 -8.458 1.00 88.06 103 ALA A N 1
ATOM 805 C CA . ALA A 1 103 ? -22.065 -12.263 -8.745 1.00 88.06 103 ALA A CA 1
ATOM 806 C C . ALA A 1 103 ? -20.763 -13.007 -8.409 1.00 88.06 103 ALA A C 1
ATOM 808 O O . ALA A 1 103 ? -20.800 -14.203 -8.164 1.00 88.06 103 ALA A O 1
ATOM 809 N N . GLY A 1 104 ? -19.630 -12.299 -8.317 1.00 89.31 104 GLY A N 1
ATOM 810 C CA . GLY A 1 104 ? -18.330 -12.945 -8.095 1.00 89.31 104 GLY A CA 1
ATOM 811 C C . GLY A 1 104 ? -17.386 -12.833 -9.277 1.00 89.31 104 GLY A C 1
ATOM 812 O O . GLY A 1 104 ? -16.211 -13.133 -9.106 1.00 89.31 104 GLY A O 1
ATOM 813 N N . ASP A 1 105 ? -17.866 -12.351 -10.426 1.00 90.31 105 ASP A N 1
ATOM 814 C CA . ASP A 1 105 ? -17.079 -12.352 -11.653 1.00 90.31 105 ASP A CA 1
ATOM 815 C C . ASP A 1 105 ? -15.819 -11.496 -11.500 1.00 90.31 105 ASP A C 1
ATOM 817 O O . ASP A 1 105 ? -15.857 -10.358 -11.002 1.00 90.31 105 ASP A O 1
ATOM 821 N N . ARG A 1 106 ? -14.705 -12.056 -11.969 1.00 91.56 106 ARG A N 1
ATOM 822 C CA . ARG A 1 106 ? -13.373 -11.457 -11.930 1.00 91.56 106 ARG A CA 1
ATOM 823 C C . ARG A 1 106 ? -12.898 -11.069 -13.323 1.00 91.56 106 ARG A C 1
ATOM 825 O O . ARG A 1 106 ? -13.282 -11.665 -14.333 1.00 91.56 106 ARG A O 1
ATOM 832 N N . VAL A 1 107 ? -12.073 -10.033 -13.365 1.00 89.00 107 VAL A N 1
ATOM 833 C CA . VAL A 1 107 ? -11.346 -9.593 -14.554 1.00 89.00 107 VAL A CA 1
ATOM 834 C C . VAL A 1 107 ? -9.861 -9.606 -14.233 1.00 89.00 107 VAL A C 1
ATOM 836 O O . VAL A 1 107 ? -9.457 -9.045 -13.221 1.00 89.00 107 VAL A O 1
ATOM 839 N N . ILE A 1 108 ? -9.075 -10.248 -15.085 1.00 87.69 108 ILE A N 1
ATOM 840 C CA . ILE A 1 108 ? -7.618 -10.206 -15.086 1.00 87.69 108 ILE A CA 1
ATOM 841 C C . ILE A 1 108 ? -7.205 -8.944 -15.840 1.00 87.69 108 ILE A C 1
ATOM 843 O O . ILE A 1 108 ? -7.729 -8.660 -16.920 1.00 87.69 108 ILE A O 1
ATOM 847 N N . ILE A 1 109 ? -6.280 -8.176 -15.281 1.00 84.75 109 ILE A N 1
ATOM 848 C CA . ILE A 1 109 ? -5.732 -6.960 -15.874 1.00 84.75 109 ILE A CA 1
ATOM 849 C C . ILE A 1 109 ? -4.224 -7.128 -15.926 1.00 84.75 109 ILE A C 1
ATOM 851 O O . ILE A 1 109 ? -3.596 -7.355 -14.897 1.00 84.75 109 ILE A O 1
ATOM 855 N N . VAL A 1 110 ? -3.641 -6.981 -17.113 1.00 85.25 110 VAL A N 1
ATOM 856 C CA . VAL A 1 110 ? -2.189 -7.011 -17.286 1.00 85.25 110 VAL A CA 1
ATOM 857 C C . VAL A 1 110 ? -1.690 -5.619 -17.624 1.00 85.25 110 VAL A C 1
ATOM 859 O O . VAL A 1 110 ? -2.227 -4.937 -18.495 1.00 85.25 110 VAL A O 1
ATOM 862 N N . THR A 1 111 ? -0.650 -5.200 -16.918 1.00 84.69 111 THR A N 1
ATOM 863 C CA . THR A 1 111 ? -0.030 -3.880 -16.991 1.00 84.69 111 THR A CA 1
ATOM 864 C C . THR A 1 111 ? 1.448 -3.997 -17.352 1.00 84.69 111 THR A C 1
ATOM 866 O O . THR A 1 111 ? 2.120 -4.956 -16.981 1.00 84.69 111 THR A O 1
ATOM 869 N N . LEU A 1 112 ? 1.941 -3.010 -18.091 1.00 84.75 112 LEU A N 1
ATOM 870 C CA . LEU A 1 112 ? 3.333 -2.771 -18.432 1.00 84.75 112 LEU A CA 1
ATOM 871 C C . LEU A 1 112 ? 3.860 -1.653 -17.540 1.00 84.75 112 LEU A C 1
ATOM 873 O O . LEU A 1 112 ? 3.269 -0.573 -17.499 1.00 84.75 112 LEU A O 1
ATOM 877 N N . ASN A 1 113 ? 4.984 -1.890 -16.880 1.00 84.50 113 ASN A N 1
ATOM 878 C CA . ASN A 1 113 ? 5.605 -0.954 -15.959 1.00 84.50 113 ASN A CA 1
ATOM 879 C C . ASN A 1 113 ? 6.994 -0.562 -16.459 1.00 84.50 113 ASN A C 1
ATOM 881 O O . ASN A 1 113 ? 7.821 -1.425 -16.746 1.00 84.50 113 ASN A O 1
ATOM 885 N N . LEU A 1 114 ? 7.285 0.736 -16.522 1.00 84.75 114 LEU A N 1
ATOM 886 C CA . LEU A 1 114 ? 8.640 1.214 -16.810 1.00 84.75 114 LEU A CA 1
ATOM 887 C C . LEU A 1 114 ? 9.423 1.325 -15.497 1.00 84.75 114 LEU A C 1
ATOM 889 O O . LEU A 1 114 ? 9.268 2.302 -14.769 1.00 84.75 114 LEU A O 1
ATOM 893 N N . ILE A 1 115 ? 10.253 0.321 -15.193 1.00 85.88 115 ILE A N 1
ATOM 894 C CA . ILE A 1 115 ? 10.875 0.128 -13.866 1.00 85.88 115 ILE A CA 1
ATOM 895 C C . ILE A 1 115 ? 11.771 1.308 -13.461 1.00 85.88 115 ILE A C 1
ATOM 897 O O . ILE A 1 115 ? 11.832 1.669 -12.287 1.00 85.88 115 ILE A O 1
ATOM 901 N N . LEU A 1 116 ? 12.462 1.915 -14.429 1.00 87.19 116 LEU A N 1
ATOM 902 C CA . LEU A 1 116 ? 13.389 3.029 -14.192 1.00 87.19 116 LEU A CA 1
ATOM 903 C C . LEU A 1 116 ? 12.778 4.405 -14.478 1.00 87.19 116 LEU A C 1
ATOM 905 O O . LEU A 1 116 ? 13.449 5.422 -14.288 1.00 87.19 116 LEU A O 1
ATOM 909 N N . ALA A 1 117 ? 11.517 4.472 -14.916 1.00 82.06 117 ALA A N 1
ATOM 910 C CA . ALA A 1 117 ? 10.849 5.756 -15.069 1.00 82.06 117 ALA A CA 1
ATOM 911 C C . ALA A 1 117 ? 10.646 6.379 -13.683 1.00 82.06 117 ALA A C 1
ATOM 913 O O . ALA A 1 117 ? 10.150 5.729 -12.769 1.00 82.06 117 ALA A O 1
ATOM 914 N N . ARG A 1 118 ? 11.022 7.649 -13.499 1.00 68.31 118 ARG A N 1
ATOM 915 C CA . ARG A 1 118 ? 10.736 8.358 -12.245 1.00 68.31 118 ARG A CA 1
ATOM 916 C C . ARG A 1 118 ? 9.251 8.688 -12.166 1.00 68.31 118 ARG A C 1
ATOM 918 O O . ARG A 1 118 ? 8.656 9.122 -13.150 1.00 68.31 118 ARG A O 1
ATOM 925 N N . ASP A 1 119 ? 8.660 8.485 -10.993 1.00 62.84 119 ASP A N 1
ATOM 926 C CA . ASP A 1 119 ? 7.303 8.950 -10.724 1.00 62.84 119 ASP A CA 1
ATOM 927 C C . ASP A 1 119 ? 7.341 10.477 -10.624 1.00 62.84 119 ASP A C 1
ATOM 929 O O . ASP A 1 119 ? 7.851 11.039 -9.657 1.00 62.84 119 ASP A O 1
ATOM 933 N N . THR A 1 120 ? 6.854 11.161 -11.656 1.00 61.47 120 THR A N 1
ATOM 934 C CA . THR A 1 120 ? 6.702 12.623 -11.648 1.00 61.47 120 THR A CA 1
ATOM 935 C C . THR A 1 120 ? 5.386 13.056 -10.989 1.00 61.47 120 THR A C 1
ATOM 937 O O . THR A 1 120 ? 4.943 14.189 -11.161 1.00 61.47 120 THR A O 1
ATOM 940 N N . GLY A 1 121 ? 4.693 12.151 -10.285 1.00 52.56 121 GLY A N 1
ATOM 941 C CA . GLY A 1 121 ? 3.425 12.398 -9.595 1.00 52.56 121 GLY A CA 1
ATOM 942 C C . GLY A 1 121 ? 2.213 12.564 -10.522 1.00 52.56 121 GLY A C 1
ATOM 943 O O . GLY A 1 121 ? 1.077 12.565 -10.048 1.00 52.56 121 GLY A O 1
ATOM 944 N N . GLN A 1 122 ? 2.416 12.703 -11.840 1.00 49.78 122 GLN A N 1
ATOM 945 C CA . GLN A 1 122 ? 1.342 12.833 -12.841 1.00 49.78 122 GLN A CA 1
ATOM 946 C C . GLN A 1 122 ? 1.368 11.763 -13.937 1.00 49.78 122 GLN A C 1
ATOM 948 O O . GLN A 1 122 ? 0.334 11.527 -14.569 1.00 49.78 122 GLN A O 1
ATOM 953 N N . ASN A 1 123 ? 2.511 11.116 -14.174 1.00 54.34 123 ASN A N 1
ATOM 954 C CA . ASN A 1 123 ? 2.623 10.056 -15.168 1.00 54.34 123 ASN A CA 1
ATOM 955 C C . ASN A 1 123 ? 2.466 8.700 -14.487 1.00 54.34 123 ASN A C 1
ATOM 957 O O . ASN A 1 123 ? 3.315 8.285 -13.706 1.00 54.34 123 ASN A O 1
ATOM 961 N N . GLN A 1 124 ? 1.376 8.000 -14.810 1.00 57.91 124 GLN A N 1
ATOM 962 C CA . GLN A 1 124 ? 1.242 6.592 -14.459 1.00 57.91 124 GLN A CA 1
ATOM 963 C C . GLN A 1 124 ? 2.434 5.834 -15.053 1.00 57.91 124 GLN A C 1
ATOM 965 O O . GLN A 1 124 ? 2.615 5.818 -16.267 1.00 57.91 124 GLN A O 1
ATOM 970 N N . GLN A 1 125 ? 3.233 5.190 -14.201 1.00 67.44 125 GLN A N 1
ATOM 971 C CA . GLN A 1 125 ? 4.289 4.271 -14.642 1.00 67.44 125 GLN A CA 1
ATOM 972 C C . GLN A 1 125 ? 3.726 2.965 -15.212 1.00 67.44 125 GLN A C 1
ATOM 974 O O . GLN A 1 125 ? 4.492 2.145 -15.708 1.00 67.44 125 GLN A O 1
ATOM 979 N N . ARG A 1 126 ? 2.404 2.782 -15.106 1.00 72.06 126 ARG A N 1
ATOM 980 C CA . ARG A 1 126 ? 1.679 1.556 -15.411 1.00 72.06 126 ARG A CA 1
ATOM 981 C C . ARG A 1 126 ? 0.738 1.772 -16.577 1.00 72.06 126 ARG A C 1
ATOM 983 O O . ARG A 1 126 ? -0.164 2.609 -16.511 1.00 72.06 126 ARG A O 1
ATOM 990 N N . TYR A 1 127 ? 0.931 0.984 -17.618 1.00 78.62 127 TYR A N 1
ATOM 991 C CA . TYR A 1 127 ? 0.155 1.036 -18.843 1.00 78.62 127 TYR A CA 1
ATOM 992 C C . TYR A 1 127 ? -0.571 -0.299 -18.991 1.00 78.62 127 TYR A C 1
ATOM 994 O O . TYR A 1 127 ? 0.097 -1.313 -19.158 1.00 78.62 127 TYR A O 1
ATOM 1002 N N . PRO A 1 128 ? -1.909 -0.366 -18.921 1.00 78.44 128 PRO A N 1
ATOM 1003 C CA . PRO A 1 128 ? -2.598 -1.616 -19.191 1.00 78.44 128 PRO A CA 1
ATOM 1004 C C . PRO A 1 128 ? -2.280 -2.039 -20.614 1.00 78.44 128 PRO A C 1
ATOM 1006 O O . PRO A 1 128 ? -2.285 -1.222 -21.537 1.00 78.44 128 PRO A O 1
ATOM 1009 N N . LEU A 1 129 ? -2.014 -3.321 -20.768 1.00 78.50 129 LEU A N 1
ATOM 1010 C CA . LEU A 1 129 ? -1.805 -3.960 -22.052 1.00 78.50 129 LEU A CA 1
ATOM 1011 C C . LEU A 1 129 ? -3.107 -4.577 -22.532 1.00 78.50 129 LEU A C 1
ATOM 1013 O O . LEU A 1 129 ? -3.539 -4.326 -23.652 1.00 78.50 129 LEU A O 1
ATOM 1017 N N . PHE A 1 130 ? -3.761 -5.342 -21.660 1.00 82.38 130 PHE A N 1
ATOM 1018 C CA . PHE A 1 130 ? -5.057 -5.937 -21.939 1.00 82.38 130 PHE A CA 1
ATOM 1019 C C . PHE A 1 130 ? -5.775 -6.320 -20.640 1.00 82.38 130 PHE A C 1
ATOM 1021 O O . PHE A 1 130 ? -5.200 -6.316 -19.548 1.00 82.38 130 PHE A O 1
ATOM 1028 N N . CYS A 1 131 ? -7.054 -6.657 -20.779 1.00 85.94 131 CYS A N 1
ATOM 1029 C CA . CYS A 1 131 ? -7.854 -7.242 -19.717 1.00 85.94 131 CYS A CA 1
ATOM 1030 C C . CYS A 1 131 ? -8.683 -8.395 -20.268 1.00 85.94 131 CYS A C 1
ATOM 1032 O O . CYS A 1 131 ? -9.045 -8.396 -21.447 1.00 85.94 131 CYS A O 1
ATOM 1034 N N . LEU A 1 132 ? -8.984 -9.362 -19.412 1.00 88.50 132 LEU A N 1
ATOM 1035 C CA . LEU A 1 132 ? -9.684 -10.576 -19.793 1.00 88.50 132 LEU A CA 1
ATOM 1036 C C . LEU A 1 132 ? -10.574 -11.028 -18.641 1.00 88.50 132 LEU A C 1
ATOM 1038 O O . LEU A 1 132 ? -10.144 -11.026 -17.491 1.00 88.50 132 LEU A O 1
ATOM 1042 N N . ARG A 1 133 ? -11.822 -11.415 -18.910 1.00 89.75 133 ARG A N 1
ATOM 1043 C CA . ARG A 1 133 ? -12.641 -12.052 -17.867 1.00 89.75 133 ARG A CA 1
ATOM 1044 C C . ARG A 1 133 ? -11.972 -13.355 -17.432 1.00 89.75 133 ARG A C 1
ATOM 1046 O O . ARG A 1 133 ? -11.505 -14.121 -18.265 1.00 89.75 133 ARG A O 1
ATOM 1053 N N . GLU A 1 134 ? -11.937 -13.616 -16.132 1.00 91.94 134 GLU A N 1
ATOM 1054 C CA . GLU A 1 134 ? -11.208 -14.775 -15.602 1.00 91.94 134 GLU A CA 1
ATOM 1055 C C . GLU A 1 134 ? -11.750 -16.096 -16.175 1.00 91.94 134 GLU A C 1
ATOM 1057 O O . GLU A 1 134 ? -10.975 -16.943 -16.596 1.00 91.94 134 GLU A O 1
ATOM 1062 N N . PHE A 1 135 ? -13.074 -16.237 -16.311 1.00 92.31 135 PHE A N 1
ATOM 1063 C CA . PHE A 1 135 ? -13.693 -17.475 -16.804 1.00 92.31 135 PHE A CA 1
ATOM 1064 C C . PHE A 1 135 ? -13.454 -17.772 -18.296 1.00 92.31 135 PHE A C 1
ATOM 1066 O O . PHE A 1 135 ? -13.711 -18.891 -18.729 1.00 92.31 135 PHE A O 1
ATOM 1073 N N . ILE A 1 136 ? -13.020 -16.785 -19.091 1.00 87.56 136 ILE A N 1
ATOM 1074 C CA . ILE A 1 136 ? -12.611 -17.002 -20.493 1.00 87.56 136 ILE A CA 1
ATOM 1075 C C . ILE A 1 136 ? -11.092 -17.139 -20.625 1.00 87.56 136 ILE A C 1
ATOM 1077 O O . ILE A 1 136 ? -10.595 -17.320 -21.733 1.00 87.56 136 ILE A O 1
ATOM 1081 N N . SER A 1 137 ? -10.355 -17.021 -19.518 1.00 90.75 137 SER A N 1
ATOM 1082 C CA . SER A 1 137 ? -8.914 -17.216 -19.504 1.00 90.75 137 SER A CA 1
ATOM 1083 C C . SER A 1 137 ? -8.590 -18.687 -19.718 1.00 90.75 137 SER A C 1
ATOM 1085 O O . SER A 1 137 ? -8.966 -19.543 -18.921 1.00 90.75 137 SER A O 1
ATOM 1087 N N . LEU A 1 138 ? -7.835 -18.967 -20.774 1.00 91.31 138 LEU A N 1
ATOM 1088 C CA . LEU A 1 138 ? -7.217 -20.265 -21.042 1.00 91.31 138 LEU A CA 1
ATOM 1089 C C . LEU A 1 138 ? -5.803 -20.335 -20.436 1.00 91.31 138 LEU A C 1
ATOM 1091 O O . LEU A 1 138 ? -4.957 -21.104 -20.881 1.00 91.31 138 LEU A O 1
ATOM 1095 N N . GLY A 1 139 ? -5.512 -19.486 -19.444 1.00 88.44 139 GLY A N 1
ATOM 1096 C CA . GLY A 1 139 ? -4.176 -19.350 -18.878 1.00 88.44 139 GLY A CA 1
ATOM 1097 C C . GLY A 1 139 ? -3.203 -18.765 -19.899 1.00 88.44 139 GLY A C 1
ATOM 1098 O O . GLY A 1 139 ? -3.480 -17.728 -20.504 1.00 88.44 139 GLY A O 1
ATOM 1099 N N . PHE A 1 140 ? -2.060 -19.426 -20.085 1.00 85.12 140 PHE A N 1
ATOM 1100 C CA . PHE A 1 140 ? -0.992 -18.946 -20.962 1.00 85.12 140 PHE A CA 1
ATOM 1101 C C . PHE A 1 140 ? -1.446 -18.779 -22.419 1.00 85.12 140 PHE A C 1
ATOM 1103 O O . PHE A 1 140 ? -1.076 -17.796 -23.055 1.00 85.12 140 PHE A O 1
ATOM 1110 N N . ASP A 1 141 ? -2.341 -19.638 -22.909 1.00 89.44 141 ASP A N 1
ATOM 1111 C CA . ASP A 1 141 ? -2.848 -19.575 -24.287 1.00 89.44 141 ASP A CA 1
ATOM 1112 C C . ASP A 1 141 ? -3.630 -18.283 -24.578 1.00 89.44 141 ASP A C 1
ATOM 1114 O O . ASP A 1 141 ? -3.684 -17.818 -25.715 1.00 89.44 141 ASP A O 1
ATOM 1118 N N . SER A 1 142 ? -4.225 -17.660 -23.553 1.00 83.56 142 SER A N 1
ATOM 1119 C CA . SER A 1 142 ? -4.857 -16.340 -23.684 1.00 83.56 142 SER A CA 1
ATOM 1120 C C . SER A 1 142 ? -3.864 -15.179 -23.593 1.00 83.56 142 SER A C 1
ATOM 1122 O O . SER A 1 142 ? -4.152 -14.094 -24.097 1.00 83.56 142 SER A O 1
ATOM 1124 N N . LEU A 1 143 ? -2.714 -15.386 -22.944 1.00 80.12 143 LEU A N 1
ATOM 1125 C CA . LEU A 1 143 ? -1.666 -14.376 -22.767 1.00 80.12 143 LEU A CA 1
ATOM 1126 C C . LEU A 1 143 ? -0.746 -14.289 -23.984 1.00 80.12 143 LEU A C 1
ATOM 1128 O O . LEU A 1 143 ? -0.374 -13.190 -24.399 1.00 80.12 143 LEU A O 1
ATOM 1132 N N . GLU A 1 144 ? -0.390 -15.441 -24.545 1.00 85.19 144 GLU A N 1
ATOM 1133 C CA . GLU A 1 144 ? 0.647 -15.586 -25.562 1.00 85.19 144 GLU A CA 1
ATOM 1134 C C . GLU A 1 144 ? 0.432 -14.671 -26.781 1.00 85.19 144 GLU A C 1
ATOM 1136 O O . GLU A 1 144 ? 1.358 -13.930 -27.114 1.00 85.19 144 GLU A O 1
ATOM 1141 N N . PRO A 1 145 ? -0.768 -14.567 -27.393 1.00 79.50 145 PRO A N 1
ATOM 1142 C CA . PRO A 1 145 ? -0.967 -13.673 -28.537 1.00 79.50 145 PRO A CA 1
ATOM 1143 C C . PRO A 1 145 ? -0.720 -12.194 -28.202 1.00 79.50 145 PRO A C 1
ATOM 1145 O O . PRO A 1 145 ? -0.221 -11.428 -29.030 1.00 79.50 145 PRO A O 1
ATOM 1148 N N . VAL A 1 146 ? -1.041 -11.773 -26.974 1.00 78.19 146 VAL A N 1
ATOM 1149 C CA . VAL A 1 146 ? -0.814 -10.390 -26.533 1.00 78.19 146 VAL A CA 1
ATOM 1150 C C . VAL A 1 146 ? 0.668 -10.141 -26.277 1.00 78.19 146 VAL A C 1
ATOM 1152 O O . VAL A 1 146 ? 1.188 -9.088 -26.652 1.00 78.19 146 VAL A O 1
ATOM 1155 N N . LEU A 1 147 ? 1.364 -11.109 -25.676 1.00 81.00 147 LEU A N 1
ATOM 1156 C CA . LEU A 1 147 ? 2.806 -11.033 -25.452 1.00 81.00 147 LEU A CA 1
ATOM 1157 C C . LEU A 1 147 ? 3.587 -11.051 -26.770 1.00 81.00 147 LEU A C 1
ATOM 1159 O O . LEU A 1 147 ? 4.542 -10.289 -26.905 1.00 81.00 147 LEU A O 1
ATOM 1163 N N . GLN A 1 148 ? 3.150 -11.827 -27.764 1.00 81.38 148 GLN A N 1
ATOM 1164 C CA . GLN A 1 148 ? 3.715 -11.816 -29.117 1.00 81.38 148 GLN A CA 1
ATOM 1165 C C . GLN A 1 148 ? 3.567 -10.441 -29.773 1.00 81.38 148 GLN A C 1
ATOM 1167 O O . GLN A 1 148 ? 4.546 -9.883 -30.272 1.00 81.38 148 GLN A O 1
ATOM 1172 N N . GLN A 1 149 ? 2.374 -9.842 -29.704 1.00 78.62 149 GLN A N 1
ATOM 1173 C CA . GLN A 1 149 ? 2.138 -8.498 -30.233 1.00 78.62 149 GLN A CA 1
ATOM 1174 C C . GLN A 1 149 ? 2.961 -7.429 -29.500 1.00 78.62 149 GLN A C 1
ATOM 1176 O O . GLN A 1 149 ? 3.487 -6.506 -30.133 1.00 78.62 149 GLN A O 1
ATOM 1181 N N . LEU A 1 150 ? 3.087 -7.537 -28.174 1.00 79.19 150 LEU A N 1
ATOM 1182 C CA . LEU A 1 150 ? 3.908 -6.636 -27.370 1.00 79.19 150 LEU A CA 1
ATOM 1183 C C . LEU A 1 150 ? 5.386 -6.761 -27.743 1.00 79.19 150 LEU A C 1
ATOM 1185 O O . LEU A 1 150 ? 6.026 -5.746 -28.006 1.00 79.19 150 LEU A O 1
ATOM 1189 N N . ARG A 1 151 ? 5.907 -7.991 -27.803 1.00 82.12 151 ARG A N 1
ATOM 1190 C CA . ARG A 1 151 ? 7.284 -8.287 -28.206 1.00 82.12 151 ARG A CA 1
ATOM 1191 C C . ARG A 1 151 ? 7.581 -7.695 -29.576 1.00 82.12 151 ARG A C 1
ATOM 1193 O O . ARG A 1 151 ? 8.515 -6.913 -29.695 1.00 82.12 151 ARG A O 1
ATOM 1200 N N . TRP A 1 152 ? 6.740 -7.981 -30.569 1.00 81.75 152 TRP A N 1
ATOM 1201 C CA . TRP A 1 152 ? 6.876 -7.411 -31.908 1.00 81.75 152 TRP A CA 1
ATOM 1202 C C . TRP A 1 152 ? 6.904 -5.877 -31.875 1.00 81.75 152 TRP A C 1
ATOM 1204 O O . TRP A 1 152 ? 7.749 -5.256 -32.513 1.00 81.75 152 TRP A O 1
ATOM 1214 N N . SER A 1 153 ? 6.024 -5.252 -31.086 1.00 75.62 153 SER A N 1
ATOM 1215 C CA . SER A 1 153 ? 5.973 -3.788 -30.970 1.00 75.62 153 SER A CA 1
ATOM 1216 C C . SER A 1 153 ? 7.259 -3.218 -30.360 1.00 75.62 153 SER A C 1
ATOM 1218 O O . SER A 1 153 ? 7.736 -2.172 -30.798 1.00 75.62 153 SER A O 1
ATOM 1220 N N . ILE A 1 154 ? 7.833 -3.904 -29.368 1.00 78.12 154 ILE A N 1
ATOM 1221 C CA . ILE A 1 154 ? 9.101 -3.526 -28.734 1.00 78.12 154 ILE A CA 1
ATOM 1222 C C . ILE A 1 154 ? 10.276 -3.726 -29.699 1.00 78.12 154 ILE A C 1
ATOM 1224 O O . ILE A 1 154 ? 11.126 -2.845 -29.780 1.00 78.12 154 ILE A O 1
ATOM 1228 N N . ASP A 1 155 ? 10.306 -4.816 -30.467 1.00 77.12 155 ASP A N 1
ATOM 1229 C CA . ASP A 1 155 ? 11.351 -5.092 -31.464 1.00 77.12 155 ASP A CA 1
ATOM 1230 C C . ASP A 1 155 ? 11.345 -4.046 -32.597 1.00 77.12 155 ASP A C 1
ATOM 1232 O O . ASP A 1 155 ? 12.383 -3.563 -33.056 1.00 77.12 155 ASP A O 1
ATOM 1236 N N . VAL A 1 156 ? 10.156 -3.616 -33.020 1.00 73.69 156 VAL A N 1
ATOM 1237 C CA . VAL A 1 156 ? 10.001 -2.507 -33.969 1.00 73.69 156 VAL A CA 1
ATOM 1238 C C . VAL A 1 156 ? 10.519 -1.195 -33.378 1.00 73.69 156 VAL A C 1
ATOM 1240 O O . VAL A 1 156 ? 11.258 -0.463 -34.036 1.00 73.69 156 VAL A O 1
ATOM 1243 N N . LEU A 1 157 ? 10.160 -0.897 -32.127 1.00 70.56 157 LEU A N 1
ATOM 1244 C CA . LEU A 1 157 ? 10.622 0.309 -31.440 1.00 70.56 157 LEU A CA 1
ATOM 1245 C C . LEU A 1 157 ? 12.142 0.315 -31.236 1.00 70.56 157 LEU A C 1
ATOM 1247 O O . LEU A 1 157 ? 12.762 1.363 -31.401 1.00 70.56 157 LEU A O 1
ATOM 1251 N N . SER A 1 158 ? 12.740 -0.827 -30.889 1.00 69.25 158 SER A N 1
ATOM 1252 C CA . SER A 1 158 ? 14.171 -0.938 -30.591 1.00 69.25 158 SER A CA 1
ATOM 1253 C C . SER A 1 158 ? 15.041 -0.797 -31.838 1.00 69.25 158 SER A C 1
ATOM 1255 O O . SER A 1 158 ? 16.110 -0.194 -31.777 1.00 69.25 158 SER A O 1
ATOM 1257 N N . THR A 1 159 ? 14.571 -1.295 -32.982 1.00 75.88 159 THR A N 1
ATOM 1258 C CA . THR A 1 159 ? 15.274 -1.149 -34.264 1.00 75.88 159 THR A CA 1
ATOM 1259 C C . THR A 1 159 ? 15.094 0.236 -34.881 1.00 75.88 159 THR A C 1
ATOM 1261 O O . THR A 1 159 ? 15.917 0.655 -35.694 1.00 75.88 159 THR A O 1
ATOM 1264 N N . GLY A 1 160 ? 14.013 0.944 -34.535 1.00 69.56 160 GLY A N 1
ATOM 1265 C CA . GLY A 1 160 ? 13.653 2.226 -35.146 1.00 69.56 160 GLY A CA 1
ATOM 1266 C C . GLY A 1 160 ? 13.292 2.120 -36.633 1.00 69.56 160 GLY A C 1
ATOM 1267 O O . GLY A 1 160 ? 13.133 3.139 -37.307 1.00 69.56 160 GLY A O 1
ATOM 1268 N N . LEU A 1 161 ? 13.167 0.899 -37.160 1.00 67.19 161 LEU A N 1
ATOM 1269 C CA . LEU A 1 161 ? 12.817 0.630 -38.547 1.00 67.19 161 LEU A CA 1
ATOM 1270 C C . LEU A 1 161 ? 11.311 0.419 -38.665 1.00 67.19 161 LEU A C 1
ATOM 1272 O O . LEU A 1 161 ? 10.684 -0.226 -37.828 1.00 67.19 161 LEU A O 1
ATOM 1276 N N . HIS A 1 162 ? 10.719 0.926 -39.746 1.00 69.50 162 HIS A N 1
ATOM 1277 C CA . HIS A 1 162 ? 9.322 0.626 -40.037 1.00 69.50 162 HIS A CA 1
ATOM 1278 C C . HIS A 1 162 ? 9.170 -0.885 -40.293 1.00 69.50 162 HIS A C 1
ATOM 1280 O O . HIS A 1 162 ? 9.883 -1.421 -41.151 1.00 69.50 162 HIS A O 1
ATOM 1286 N N . PRO A 1 163 ? 8.249 -1.583 -39.605 1.00 76.19 163 PRO A N 1
ATOM 1287 C CA . PRO A 1 163 ? 8.105 -3.018 -39.774 1.00 76.19 163 PRO A CA 1
ATOM 1288 C C . PRO A 1 163 ? 7.655 -3.340 -41.195 1.00 76.19 163 PRO A C 1
ATOM 1290 O O . PRO A 1 163 ? 6.748 -2.696 -41.731 1.00 76.19 163 PRO A O 1
ATOM 1293 N N . ARG A 1 164 ? 8.289 -4.352 -41.794 1.00 79.69 164 ARG A N 1
ATOM 1294 C CA . ARG A 1 164 ? 7.798 -4.990 -43.024 1.00 79.69 164 ARG A CA 1
ATOM 1295 C C . ARG A 1 164 ? 6.750 -6.048 -42.706 1.00 79.69 164 ARG A C 1
ATOM 1297 O O . ARG A 1 164 ? 5.756 -6.130 -43.411 1.00 79.69 164 ARG A O 1
ATOM 1304 N N . LEU A 1 165 ? 6.957 -6.789 -41.617 1.00 81.75 165 LEU A N 1
ATOM 1305 C CA . LEU A 1 165 ? 6.064 -7.841 -41.145 1.00 81.75 165 LEU A CA 1
ATOM 1306 C C . LEU A 1 165 ? 5.341 -7.404 -39.864 1.00 81.75 165 LEU A C 1
ATOM 1308 O O . LEU A 1 165 ? 5.923 -6.680 -39.058 1.00 81.75 165 LEU A O 1
ATOM 1312 N N . GLY A 1 166 ? 4.099 -7.835 -39.678 1.00 76.25 166 GLY A N 1
ATOM 1313 C CA . GLY A 1 166 ? 3.310 -7.751 -38.456 1.00 76.25 166 GLY A CA 1
ATOM 1314 C C . GLY A 1 166 ? 3.741 -8.791 -37.421 1.00 76.25 166 GLY A C 1
ATOM 1315 O O . GLY A 1 166 ? 4.654 -9.584 -37.658 1.00 76.25 166 GLY A O 1
ATOM 1316 N N . ALA A 1 167 ? 3.085 -8.787 -36.259 1.00 76.94 167 ALA A N 1
ATOM 1317 C CA . ALA A 1 167 ? 3.396 -9.720 -35.170 1.00 76.94 167 ALA A CA 1
ATOM 1318 C C . ALA A 1 167 ? 3.098 -11.188 -35.517 1.00 76.94 167 ALA A C 1
ATOM 1320 O O . ALA A 1 167 ? 3.666 -12.091 -34.915 1.00 76.94 167 ALA A O 1
ATOM 1321 N N . ASP A 1 168 ? 2.237 -11.414 -36.506 1.00 79.69 168 ASP A N 1
ATOM 1322 C CA . ASP A 1 168 ? 1.894 -12.712 -37.090 1.00 79.69 168 ASP A CA 1
ATOM 1323 C C . ASP A 1 168 ? 2.866 -13.160 -38.200 1.00 79.69 168 ASP A C 1
ATOM 1325 O O . ASP A 1 168 ? 2.689 -14.226 -38.789 1.00 79.69 168 ASP A O 1
ATOM 1329 N N . GLY A 1 169 ? 3.876 -12.342 -38.518 1.00 84.50 169 GLY A N 1
ATOM 1330 C CA . GLY A 1 169 ? 4.831 -12.594 -39.595 1.00 84.50 169 GLY A CA 1
ATOM 1331 C C . GLY A 1 169 ? 4.324 -12.263 -41.005 1.00 84.50 169 GLY A C 1
ATOM 1332 O O . GLY A 1 169 ? 5.034 -12.561 -41.962 1.00 84.50 169 GLY A O 1
ATOM 1333 N N . GLN A 1 170 ? 3.142 -11.653 -41.163 1.00 85.31 170 GLN A N 1
ATOM 1334 C CA . GLN A 1 170 ? 2.570 -11.244 -42.462 1.00 85.31 170 GLN A CA 1
ATOM 1335 C C . GLN A 1 170 ? 2.894 -9.781 -42.798 1.00 85.31 170 GLN A C 1
ATOM 1337 O O . GLN A 1 170 ? 3.259 -9.027 -41.912 1.00 85.31 170 GLN A O 1
ATOM 1342 N N . ASP A 1 171 ? 2.728 -9.313 -44.039 1.00 85.75 171 ASP A N 1
ATOM 1343 C CA . ASP A 1 171 ? 3.039 -7.914 -44.401 1.00 85.75 171 ASP A CA 1
ATOM 1344 C C . ASP A 1 171 ? 2.234 -6.862 -43.601 1.00 85.75 171 ASP A C 1
ATOM 1346 O O . ASP A 1 171 ? 0.999 -6.876 -43.559 1.00 85.75 171 ASP A O 1
ATOM 1350 N N . PHE A 1 172 ? 2.930 -5.880 -43.017 1.00 74.94 172 PHE A N 1
ATOM 1351 C CA . PHE A 1 172 ? 2.345 -4.843 -42.161 1.00 74.94 172 PHE A CA 1
ATOM 1352 C C . PHE A 1 172 ? 1.663 -3.713 -42.965 1.00 74.94 172 PHE A C 1
ATOM 1354 O O . PHE A 1 172 ? 2.294 -3.047 -43.784 1.00 74.94 172 PHE A O 1
ATOM 1361 N N . ARG A 1 173 ? 0.368 -3.441 -42.698 1.00 74.25 173 ARG A N 1
ATOM 1362 C CA . ARG A 1 173 ? -0.482 -2.504 -43.485 1.00 74.25 173 ARG A CA 1
ATOM 1363 C C . ARG A 1 173 ? -0.964 -1.224 -42.759 1.00 74.25 173 ARG A C 1
ATOM 1365 O O . ARG A 1 173 ? -1.787 -0.499 -43.309 1.00 74.25 173 ARG A O 1
ATOM 1372 N N . GLY A 1 174 ? -0.478 -0.947 -41.541 1.00 51.03 174 GLY A N 1
ATOM 1373 C CA . GLY A 1 174 ? -0.575 0.329 -40.795 1.00 51.03 174 GLY A CA 1
ATOM 1374 C C . GLY A 1 174 ? -1.929 1.072 -40.714 1.00 51.03 174 GLY A C 1
ATOM 1375 O O . GLY A 1 174 ? -2.210 1.915 -41.561 1.00 51.03 174 GLY A O 1
ATOM 1376 N N . ARG A 1 175 ? -2.715 0.906 -39.627 1.00 42.03 175 ARG A N 1
ATOM 1377 C CA . ARG A 1 175 ? -3.779 1.869 -39.217 1.00 42.03 175 ARG A CA 1
ATOM 1378 C C . ARG A 1 175 ? -4.100 1.868 -37.708 1.00 42.03 175 ARG A C 1
ATOM 1380 O O . ARG A 1 175 ? -4.481 0.830 -37.184 1.00 42.03 175 ARG A O 1
ATOM 1387 N N . SER A 1 176 ? -4.103 3.055 -37.070 1.00 35.34 176 SER A N 1
ATOM 1388 C CA . SER A 1 176 ? -5.276 3.725 -36.429 1.00 35.34 176 SER A CA 1
ATOM 1389 C C . SER A 1 176 ? -4.900 4.726 -35.303 1.00 35.34 176 SER A C 1
ATOM 1391 O O . SER A 1 176 ? -3.931 4.525 -34.581 1.00 35.34 176 SER A O 1
ATOM 1393 N N . ARG A 1 177 ? -5.689 5.812 -35.172 1.00 40.22 177 ARG A N 1
ATOM 1394 C CA . ARG A 1 177 ? -5.540 7.013 -34.304 1.00 40.22 177 ARG A CA 1
ATOM 1395 C C . ARG A 1 177 ? -6.513 7.015 -33.102 1.00 40.22 177 ARG A C 1
ATOM 1397 O O . ARG A 1 177 ? -7.627 6.533 -33.273 1.00 40.22 177 ARG A O 1
ATOM 1404 N N . ALA A 1 178 ? -6.140 7.699 -31.998 1.00 29.39 178 ALA A N 1
ATOM 1405 C CA . ALA A 1 178 ? -6.943 8.523 -31.033 1.00 29.39 178 ALA A CA 1
ATOM 1406 C C . ALA A 1 178 ? -6.340 8.435 -29.599 1.00 29.39 178 ALA A C 1
ATOM 1408 O O . ALA A 1 178 ? -5.771 7.405 -29.274 1.00 29.39 178 ALA A O 1
ATOM 1409 N N . GLY A 1 179 ? -6.376 9.393 -28.656 1.00 29.89 179 GLY A N 1
ATOM 1410 C CA . GLY A 1 179 ? -7.105 10.658 -28.452 1.00 29.89 179 GLY A CA 1
ATOM 1411 C C . GLY A 1 179 ? -7.592 10.746 -26.978 1.00 29.89 179 GLY A C 1
ATOM 1412 O O . GLY A 1 179 ? -8.509 10.023 -26.619 1.00 29.89 179 GLY A O 1
ATOM 1413 N N . HIS A 1 180 ? -6.972 11.587 -26.127 1.00 28.06 180 HIS A N 1
ATOM 1414 C CA . HIS A 1 180 ? -7.093 11.668 -24.637 1.00 28.06 180 HIS A CA 1
ATOM 1415 C C . HIS A 1 180 ? -8.256 12.526 -24.065 1.00 28.06 180 HIS A C 1
ATOM 1417 O O . HIS A 1 180 ? -8.567 13.557 -24.650 1.00 28.06 180 HIS A O 1
ATOM 1423 N N . SER A 1 181 ? -8.711 12.272 -22.811 1.00 29.47 181 SER A N 1
ATOM 1424 C CA . SER A 1 181 ? -9.159 13.314 -21.823 1.00 29.47 181 SER A CA 1
ATOM 1425 C C . SER A 1 181 ? -9.253 12.866 -20.325 1.00 29.47 181 SER A C 1
ATOM 1427 O O . SER A 1 181 ? -9.531 11.727 -20.047 1.00 29.47 181 SER A O 1
ATOM 1429 N N . GLN A 1 182 ? -9.004 13.733 -19.326 1.00 27.69 182 GLN A N 1
ATOM 1430 C CA . GLN A 1 182 ? -8.691 13.456 -17.883 1.00 27.69 182 GLN A CA 1
ATOM 1431 C C . GLN A 1 182 ? -9.833 13.205 -16.848 1.00 27.69 182 GLN A C 1
ATOM 1433 O O . GLN A 1 182 ? -10.963 13.601 -17.106 1.00 27.69 182 GLN A O 1
ATOM 1438 N N . ALA A 1 183 ? -9.457 12.719 -15.621 1.00 30.53 183 ALA A N 1
ATOM 1439 C CA . ALA A 1 183 ? -10.181 12.205 -14.407 1.00 30.53 183 ALA A CA 1
ATOM 1440 C C . ALA A 1 183 ? -10.486 13.161 -13.184 1.00 30.53 183 ALA A C 1
ATOM 1442 O O . ALA A 1 183 ? -9.843 14.190 -13.066 1.00 30.53 183 ALA A O 1
ATOM 1443 N N . THR A 1 184 ? -11.498 12.851 -12.325 1.00 33.78 184 THR A N 1
ATOM 1444 C CA . THR A 1 184 ? -11.971 13.517 -11.051 1.00 33.78 184 THR A CA 1
ATOM 1445 C C . THR A 1 184 ? -12.199 12.454 -9.937 1.00 33.78 184 THR A C 1
ATOM 1447 O O . THR A 1 184 ? -12.474 11.305 -10.277 1.00 33.78 184 THR A O 1
ATOM 1450 N N . LEU A 1 185 ? -12.109 12.819 -8.638 1.00 36.62 185 LEU A N 1
ATOM 1451 C CA . LEU A 1 185 ? -11.916 11.946 -7.440 1.00 36.62 185 LEU A CA 1
ATOM 1452 C C . LEU A 1 185 ? -13.033 12.030 -6.349 1.00 36.62 185 LEU A C 1
ATOM 1454 O O . LEU A 1 185 ? -13.683 13.059 -6.229 1.00 36.62 185 LEU A O 1
ATOM 1458 N N . THR A 1 186 ? -13.188 10.990 -5.495 1.00 47.91 186 THR A N 1
ATOM 1459 C CA . THR A 1 186 ? -13.795 11.020 -4.119 1.00 47.91 186 THR A CA 1
ATOM 1460 C C . THR A 1 186 ? -12.955 10.166 -3.148 1.00 47.91 186 THR A C 1
ATOM 1462 O O . THR A 1 186 ? -12.342 9.196 -3.591 1.00 47.91 186 THR A O 1
ATOM 1465 N N . ALA A 1 187 ? -12.915 10.502 -1.846 1.00 53.62 187 ALA A N 1
ATOM 1466 C CA . ALA A 1 187 ? -11.828 10.092 -0.936 1.00 53.62 187 ALA A CA 1
ATOM 1467 C C . ALA A 1 187 ? -12.111 9.001 0.138 1.00 53.62 187 ALA A C 1
ATOM 1469 O O . ALA A 1 187 ? -11.139 8.508 0.711 1.00 53.62 187 ALA A O 1
ATOM 1470 N N . GLY A 1 188 ? -13.354 8.568 0.412 1.00 54.81 188 GLY A N 1
ATOM 1471 C CA . GLY A 1 188 ? -13.628 7.546 1.449 1.00 54.81 188 GLY A CA 1
ATOM 1472 C C . GLY A 1 188 ? -15.078 7.038 1.518 1.00 54.81 188 GLY A C 1
ATOM 1473 O O . GLY A 1 188 ? -15.958 7.658 0.923 1.00 54.81 188 GLY A O 1
ATOM 1474 N N . ASN A 1 189 ? -15.324 5.920 2.225 1.00 66.50 189 ASN A N 1
ATOM 1475 C CA . ASN A 1 189 ? -16.660 5.340 2.459 1.00 66.50 189 ASN A CA 1
ATOM 1476 C C . ASN A 1 189 ? -16.820 4.779 3.894 1.00 66.50 189 ASN A C 1
ATOM 1478 O O . ASN A 1 189 ? -15.985 3.997 4.347 1.00 66.50 189 ASN A O 1
ATOM 1482 N N . MET A 1 190 ? -17.898 5.139 4.598 1.00 62.44 190 MET A N 1
ATOM 1483 C CA . MET A 1 190 ? -18.238 4.583 5.918 1.00 62.44 190 MET A CA 1
ATOM 1484 C C . MET A 1 190 ? -18.931 3.225 5.766 1.00 62.44 190 MET A C 1
ATOM 1486 O O . MET A 1 190 ? -19.813 3.055 4.930 1.00 62.44 190 MET A O 1
ATOM 1490 N N . SER A 1 191 ? -18.553 2.253 6.589 1.00 70.44 191 SER A N 1
ATOM 1491 C CA . SER A 1 191 ? -19.130 0.906 6.600 1.00 70.44 191 SER A CA 1
ATOM 1492 C C . SER A 1 191 ? -19.274 0.377 8.027 1.00 70.44 191 SER A C 1
ATOM 1494 O O . SER A 1 191 ? -18.674 0.916 8.954 1.00 70.44 191 SER A O 1
ATOM 1496 N N . TYR A 1 192 ? -20.051 -0.690 8.199 1.00 66.56 192 TYR A N 1
ATOM 1497 C CA . TYR A 1 192 ? -20.155 -1.430 9.455 1.00 66.56 192 TYR A CA 1
ATOM 1498 C C . TYR A 1 192 ? -19.692 -2.861 9.210 1.00 66.56 192 TYR A C 1
ATOM 1500 O O . TYR A 1 192 ? -20.355 -3.618 8.501 1.00 66.56 192 TYR A O 1
ATOM 1508 N N . GLU A 1 193 ? -18.548 -3.235 9.776 1.00 60.84 193 GLU A N 1
ATOM 1509 C CA . GLU A 1 193 ? -18.058 -4.608 9.677 1.00 60.84 193 GLU A CA 1
ATOM 1510 C C . GLU A 1 193 ? -18.730 -5.458 10.761 1.00 60.84 193 GLU A C 1
ATOM 1512 O O . GLU A 1 193 ? -18.661 -5.138 11.951 1.00 60.84 193 GLU A O 1
ATOM 1517 N N . GLY A 1 194 ? -19.445 -6.508 10.343 1.00 60.94 194 GLY A N 1
ATOM 1518 C CA . GLY A 1 194 ? -20.131 -7.431 11.255 1.00 60.94 194 GLY A CA 1
ATOM 1519 C C . GLY A 1 194 ? -21.201 -6.787 12.145 1.00 60.94 194 GLY A C 1
ATOM 1520 O O . GLY A 1 194 ? -21.459 -7.298 13.226 1.00 60.94 194 GLY A O 1
ATOM 1521 N N . GLN A 1 195 ? -21.772 -5.645 11.737 1.00 57.69 195 GLN A N 1
ATOM 1522 C CA . GLN A 1 195 ? -22.737 -4.834 12.506 1.00 57.69 195 GLN A CA 1
ATOM 1523 C C . GLN A 1 195 ? -22.258 -4.305 13.876 1.00 57.69 195 GLN A C 1
ATOM 1525 O O . GLN A 1 195 ? -23.010 -3.600 14.541 1.00 57.69 195 GLN A O 1
ATOM 1530 N N . ALA A 1 196 ? -21.014 -4.573 14.283 1.00 61.19 196 ALA A N 1
ATOM 1531 C CA . ALA A 1 196 ? -20.514 -4.231 15.617 1.00 61.19 196 ALA A CA 1
ATOM 1532 C C . ALA A 1 196 ? -19.493 -3.081 15.620 1.00 61.19 196 ALA A C 1
ATOM 1534 O O . ALA A 1 196 ? -19.400 -2.352 16.605 1.00 61.19 196 ALA A O 1
ATOM 1535 N N . TYR A 1 197 ? -18.752 -2.883 14.522 1.00 73.62 197 TYR A N 1
ATOM 1536 C CA . TYR A 1 197 ? -17.654 -1.913 14.478 1.00 73.62 197 TYR A CA 1
ATOM 1537 C C . TYR A 1 197 ? -17.813 -0.931 13.309 1.00 73.62 197 TYR A C 1
ATOM 1539 O O . TYR A 1 197 ? -17.676 -1.343 12.148 1.00 73.62 197 TYR A O 1
ATOM 1547 N N . PRO A 1 198 ? -18.067 0.367 13.567 1.00 69.19 198 PRO A N 1
ATOM 1548 C CA . PRO A 1 198 ? -18.030 1.371 12.513 1.00 69.19 198 PRO A CA 1
ATOM 1549 C C . PRO A 1 198 ? -16.604 1.463 11.953 1.00 69.19 198 PRO A C 1
ATOM 1551 O O . PRO A 1 198 ? -15.637 1.645 12.691 1.00 69.19 198 PRO A O 1
ATOM 1554 N N . CYS A 1 199 ? -16.474 1.319 10.637 1.00 74.88 199 CYS A N 1
ATOM 1555 C CA . CYS A 1 199 ? -15.205 1.331 9.919 1.00 74.88 199 CYS A CA 1
ATOM 1556 C C . CYS A 1 199 ? -15.262 2.365 8.794 1.00 74.88 199 CYS A C 1
ATOM 1558 O O . CYS A 1 199 ? -16.068 2.244 7.868 1.00 74.88 199 CYS A O 1
ATOM 1560 N N . LEU A 1 200 ? -14.375 3.358 8.842 1.00 71.75 200 LEU A N 1
ATOM 1561 C CA . LEU A 1 200 ? -14.152 4.260 7.719 1.00 71.75 200 LEU A CA 1
ATOM 1562 C C . LEU A 1 200 ? -13.138 3.621 6.766 1.00 71.75 200 LEU A C 1
ATOM 1564 O O . LEU A 1 200 ? -11.947 3.556 7.065 1.00 71.75 200 LEU A O 1
ATOM 1568 N N . ASN A 1 201 ? -13.611 3.153 5.613 1.00 74.06 201 ASN A N 1
ATOM 1569 C CA . ASN A 1 201 ? -12.748 2.607 4.576 1.00 74.06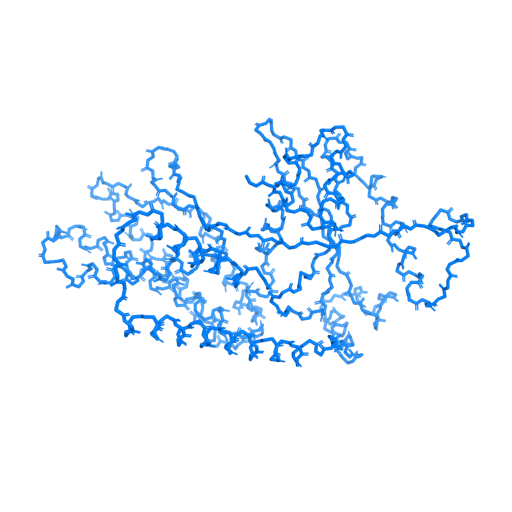 201 ASN A CA 1
ATOM 1570 C C . ASN A 1 201 ? -12.204 3.750 3.727 1.00 74.06 201 ASN A C 1
ATOM 1572 O O . ASN A 1 201 ? -12.945 4.454 3.032 1.00 74.06 201 ASN A O 1
ATOM 1576 N N . LEU A 1 202 ? -10.890 3.916 3.772 1.00 69.50 202 LEU A N 1
ATOM 1577 C CA . LEU A 1 202 ? -10.168 4.916 3.003 1.00 69.50 202 LEU A CA 1
ATOM 1578 C C . LEU A 1 202 ? -9.277 4.218 1.991 1.00 69.50 202 LEU A C 1
ATOM 1580 O O . LEU A 1 202 ? -8.754 3.135 2.246 1.00 69.50 202 LEU A O 1
ATOM 1584 N N . LYS A 1 203 ? -9.071 4.865 0.845 1.00 70.62 203 LYS A N 1
ATOM 1585 C CA . LYS A 1 203 ? -7.991 4.462 -0.056 1.00 70.62 203 LYS A CA 1
ATOM 1586 C C . LYS A 1 203 ? -6.658 4.660 0.652 1.00 70.62 203 LYS A C 1
ATOM 1588 O O . LYS A 1 203 ? -6.500 5.677 1.324 1.00 70.62 203 LYS A O 1
ATOM 1593 N N . ALA A 1 204 ? -5.722 3.723 0.494 1.00 66.19 204 ALA A N 1
ATOM 1594 C CA . ALA A 1 204 ? -4.460 3.694 1.238 1.00 66.19 204 ALA A CA 1
ATOM 1595 C C . ALA A 1 204 ? -3.743 5.056 1.223 1.00 66.19 204 ALA A C 1
ATOM 1597 O O . ALA A 1 204 ? -3.341 5.564 2.271 1.00 66.19 204 ALA A O 1
ATOM 1598 N N . TYR A 1 205 ? -3.703 5.709 0.054 1.00 68.00 205 TYR A N 1
ATOM 1599 C CA . TYR A 1 205 ? -3.103 7.032 -0.095 1.00 68.00 205 TYR A CA 1
ATOM 1600 C C . TYR A 1 205 ? -3.781 8.110 0.770 1.00 68.00 205 TYR A C 1
ATOM 1602 O O . TYR A 1 205 ? -3.098 8.869 1.448 1.00 68.00 205 TYR A O 1
ATOM 1610 N N . ASN A 1 206 ? -5.114 8.174 0.792 1.00 70.50 206 ASN A N 1
ATOM 1611 C CA . ASN A 1 206 ? -5.854 9.154 1.600 1.00 70.50 206 ASN A CA 1
ATOM 1612 C C . ASN A 1 206 ? -5.932 8.750 3.080 1.00 70.50 206 ASN A C 1
ATOM 1614 O O . ASN A 1 206 ? -6.084 9.605 3.953 1.00 70.50 206 ASN A O 1
ATOM 1618 N N . GLY A 1 207 ? -5.806 7.450 3.359 1.00 78.19 207 GLY A N 1
ATOM 1619 C CA . GLY A 1 207 ? -5.865 6.867 4.693 1.00 78.19 207 GLY A CA 1
ATOM 1620 C C . GLY A 1 207 ? -4.855 7.491 5.644 1.00 78.19 207 GLY A C 1
ATOM 1621 O O . GLY A 1 207 ? -5.221 7.850 6.759 1.00 78.19 207 GLY A O 1
ATOM 1622 N N . ARG A 1 208 ? -3.617 7.716 5.188 1.00 84.38 208 ARG A N 1
ATOM 1623 C CA . ARG A 1 208 ? -2.565 8.317 6.027 1.00 84.38 208 ARG A CA 1
ATOM 1624 C C . ARG A 1 208 ? -2.877 9.753 6.460 1.00 84.38 208 ARG A C 1
ATOM 1626 O O . ARG A 1 208 ? -2.695 10.084 7.627 1.00 84.38 208 ARG A O 1
ATOM 1633 N N . LEU A 1 209 ? -3.400 10.585 5.552 1.00 81.25 209 LEU A N 1
ATOM 1634 C CA . LEU A 1 209 ? -3.751 11.981 5.849 1.00 81.25 209 LEU A CA 1
ATOM 1635 C C . LEU A 1 209 ? -4.902 12.046 6.849 1.00 81.25 209 LEU A C 1
ATOM 1637 O O . LEU A 1 209 ? -4.852 12.796 7.824 1.00 81.25 209 LEU A O 1
ATOM 1641 N N . PHE A 1 210 ? -5.921 11.212 6.636 1.00 82.62 210 PHE A N 1
ATOM 1642 C CA . PHE A 1 210 ? -7.024 11.104 7.578 1.00 82.62 210 PHE A CA 1
ATOM 1643 C C . PHE A 1 210 ? -6.550 10.604 8.944 1.00 82.62 210 PHE A C 1
ATOM 1645 O O . PHE A 1 210 ? -6.995 11.112 9.967 1.00 82.62 210 PHE A O 1
ATOM 1652 N N . PHE A 1 211 ? -5.635 9.635 8.980 1.00 87.62 211 PHE A N 1
ATOM 1653 C CA . PHE A 1 211 ? -5.115 9.097 10.232 1.00 87.62 211 PHE A CA 1
ATOM 1654 C C . PHE A 1 211 ? -4.329 10.151 11.029 1.00 87.62 211 PHE A C 1
ATOM 1656 O O . PHE A 1 211 ? -4.478 10.252 12.248 1.00 87.62 211 PHE A O 1
ATOM 1663 N N . GLN A 1 212 ? -3.571 11.010 10.343 1.00 87.19 212 GLN A N 1
ATOM 1664 C CA . GLN A 1 212 ? -2.910 12.157 10.964 1.00 87.19 212 GLN A CA 1
ATOM 1665 C C . GLN A 1 212 ? -3.917 13.177 11.511 1.00 87.19 212 GLN A C 1
ATOM 1667 O O . GLN A 1 212 ? -3.776 13.628 12.649 1.00 87.19 212 GLN A O 1
ATOM 1672 N N . TYR A 1 213 ? -4.964 13.496 10.745 1.00 83.44 213 TYR A N 1
ATOM 1673 C CA . TYR A 1 213 ? -6.067 14.335 11.218 1.00 83.44 213 TYR A CA 1
ATOM 1674 C C . TYR A 1 213 ? -6.753 13.731 12.454 1.00 83.44 213 TYR A C 1
ATOM 1676 O O . TYR A 1 213 ? -6.955 14.420 13.453 1.00 83.44 213 TYR A O 1
ATOM 1684 N N . PHE A 1 214 ? -7.038 12.429 12.437 1.00 85.69 214 PHE A N 1
ATOM 1685 C CA . PHE A 1 214 ? -7.637 11.712 13.561 1.00 85.69 214 PHE A CA 1
ATOM 1686 C C . PHE A 1 214 ? -6.771 11.794 14.827 1.00 85.69 214 PHE A C 1
ATOM 1688 O O . PHE A 1 214 ? -7.288 12.058 15.912 1.00 85.69 214 PHE A O 1
ATOM 1695 N N . ASN A 1 215 ? -5.448 11.661 14.695 1.00 92.62 215 ASN A N 1
ATOM 1696 C CA . ASN A 1 215 ? -4.517 11.844 15.809 1.00 92.62 215 ASN A CA 1
ATOM 1697 C C . ASN A 1 215 ? -4.581 13.269 16.400 1.00 92.62 215 ASN A C 1
ATOM 1699 O O . ASN A 1 215 ? -4.570 13.431 17.620 1.00 92.62 215 ASN A O 1
ATOM 1703 N N . ILE A 1 216 ? -4.697 14.306 15.559 1.00 86.88 216 ILE A N 1
ATOM 1704 C CA . ILE A 1 216 ? -4.870 15.700 16.010 1.00 86.88 216 ILE A CA 1
ATOM 1705 C C . ILE A 1 216 ? -6.176 15.851 16.800 1.00 86.88 216 ILE A C 1
ATOM 1707 O O . ILE A 1 216 ? -6.173 16.423 17.892 1.00 86.88 216 ILE A O 1
ATOM 1711 N N . VAL A 1 217 ? -7.276 15.293 16.289 1.00 86.44 217 VAL A N 1
ATOM 1712 C CA . VAL A 1 217 ? -8.589 15.338 16.951 1.00 86.44 217 VAL A CA 1
ATOM 1713 C C . VAL A 1 217 ? -8.561 14.618 18.301 1.00 86.44 217 VAL A C 1
ATOM 1715 O O . VAL A 1 217 ? -9.078 15.155 19.282 1.00 86.44 217 VAL A O 1
ATOM 1718 N N . LEU A 1 218 ? -7.924 13.445 18.397 1.00 89.50 218 LEU A N 1
ATOM 1719 C CA . LEU A 1 218 ? -7.782 12.717 19.664 1.00 89.50 218 LEU A CA 1
ATOM 1720 C C . LEU A 1 218 ? -7.010 13.526 20.713 1.00 89.50 218 LEU A C 1
ATOM 1722 O O . LEU A 1 218 ? -7.448 13.613 21.861 1.00 89.50 218 LEU A O 1
ATOM 1726 N N . ARG A 1 219 ? -5.898 14.161 20.320 1.00 93.06 219 ARG A N 1
ATOM 1727 C CA . ARG A 1 219 ? -5.109 15.031 21.208 1.00 93.06 219 ARG A CA 1
ATOM 1728 C C . ARG A 1 219 ? -5.921 16.223 21.700 1.00 93.06 219 ARG A C 1
ATOM 1730 O O . ARG A 1 219 ? -5.941 16.488 22.899 1.00 93.06 219 ARG A O 1
ATOM 1737 N N . ALA A 1 220 ? -6.611 16.908 20.789 1.00 88.88 220 ALA A N 1
ATOM 1738 C CA . ALA A 1 220 ? -7.460 18.045 21.131 1.00 88.88 220 ALA A CA 1
ATOM 1739 C C . ALA A 1 220 ? -8.594 17.633 22.081 1.00 88.88 220 ALA A C 1
ATOM 1741 O O . ALA A 1 220 ? -8.833 18.308 23.076 1.00 88.88 220 ALA A O 1
ATOM 1742 N N . THR A 1 221 ? -9.230 16.486 21.825 1.00 88.88 221 THR A N 1
ATOM 1743 C CA . THR A 1 221 ? -10.298 15.942 22.677 1.00 88.88 221 THR A CA 1
ATOM 1744 C C . THR A 1 221 ? -9.788 15.654 24.087 1.00 88.88 221 THR A C 1
ATOM 1746 O O . THR A 1 221 ? -10.417 16.056 25.061 1.00 88.88 221 THR A O 1
ATOM 1749 N N . LEU A 1 222 ? -8.632 15.000 24.226 1.00 94.75 222 LEU A N 1
ATOM 1750 C CA . LEU A 1 222 ? -8.033 14.723 25.536 1.00 94.75 222 LEU A CA 1
ATOM 1751 C C . LEU A 1 222 ? -7.652 15.997 26.300 1.00 94.75 222 LEU A C 1
ATOM 1753 O O . LEU A 1 222 ? -7.756 16.013 27.523 1.00 94.75 222 LEU A O 1
ATOM 1757 N N . ALA A 1 223 ? -7.221 17.044 25.593 1.00 93.75 223 ALA A N 1
ATOM 1758 C CA . ALA A 1 223 ? -6.828 18.312 26.201 1.00 93.75 223 ALA A CA 1
ATOM 1759 C C . ALA A 1 223 ? -8.023 19.128 26.720 1.00 93.75 223 ALA A C 1
ATOM 1761 O O . ALA A 1 223 ? -7.887 19.842 27.708 1.00 93.75 223 ALA A O 1
ATOM 1762 N N . THR A 1 224 ? -9.184 19.038 26.066 1.00 93.75 224 THR A N 1
ATOM 1763 C CA . THR A 1 224 ? -10.369 19.843 26.411 1.00 93.75 224 THR A CA 1
ATOM 1764 C C . THR A 1 224 ? -11.369 19.117 27.306 1.00 93.75 224 THR A C 1
ATOM 1766 O O . THR A 1 224 ? -12.207 19.755 27.945 1.00 93.75 224 THR A O 1
ATOM 1769 N N . SER A 1 225 ? -11.314 17.786 27.370 1.00 89.44 225 SER A N 1
ATOM 1770 C CA . SER A 1 225 ? -12.354 17.012 28.040 1.00 89.44 225 SER A CA 1
ATOM 1771 C C . SER A 1 225 ? -12.075 16.830 29.534 1.00 89.44 225 SER A C 1
ATOM 1773 O O . SER A 1 225 ? -11.440 15.864 29.957 1.00 89.44 225 SER A O 1
ATOM 1775 N N . ASN A 1 226 ? -12.627 17.731 30.349 1.00 90.38 226 ASN A N 1
ATOM 1776 C CA . ASN A 1 226 ? -12.566 17.646 31.815 1.00 90.38 226 ASN A CA 1
ATOM 1777 C C . ASN A 1 226 ? -13.568 16.642 32.420 1.00 90.38 226 ASN A C 1
ATOM 1779 O O . ASN A 1 226 ? -13.421 16.263 33.576 1.00 90.38 226 ASN A O 1
ATOM 1783 N N . ALA A 1 227 ? -14.572 16.203 31.652 1.00 91.31 227 ALA A N 1
ATOM 1784 C CA . ALA A 1 227 ? -15.720 15.427 32.139 1.00 91.31 227 ALA A CA 1
ATOM 1785 C C . ALA A 1 227 ? -15.778 13.973 31.619 1.00 91.31 227 ALA A C 1
ATOM 1787 O O . ALA A 1 227 ? -16.852 13.378 31.561 1.00 91.31 227 ALA A O 1
ATOM 1788 N N . LEU A 1 228 ? -14.652 13.395 31.187 1.00 91.88 228 LEU A N 1
ATOM 1789 C CA . LEU A 1 228 ? -14.632 11.995 30.747 1.00 91.88 228 LEU A CA 1
ATOM 1790 C C . LEU A 1 228 ? -14.589 11.053 31.948 1.00 91.88 228 LEU A C 1
ATOM 1792 O O . LEU A 1 228 ? -13.774 11.244 32.846 1.00 91.88 228 LEU A O 1
ATOM 1796 N N . ASP A 1 229 ? -15.390 9.988 31.891 1.00 95.12 229 ASP A N 1
ATOM 1797 C CA . ASP A 1 229 ? -15.184 8.792 32.714 1.00 95.12 229 ASP A CA 1
ATOM 1798 C C . ASP A 1 229 ? -13.716 8.336 32.624 1.00 95.12 229 ASP A C 1
ATOM 1800 O O . ASP A 1 229 ? -13.146 8.274 31.529 1.00 95.12 229 ASP A O 1
ATOM 1804 N N . ASP A 1 230 ? -13.116 7.975 33.760 1.00 95.19 230 ASP A N 1
ATOM 1805 C CA . ASP A 1 230 ? -11.719 7.542 33.850 1.00 95.19 230 ASP A CA 1
ATOM 1806 C C . ASP A 1 230 ? -11.413 6.362 32.922 1.00 95.19 230 ASP A C 1
ATOM 1808 O O . ASP A 1 230 ? -10.328 6.284 32.333 1.00 95.19 230 ASP A O 1
ATOM 1812 N N . GLY A 1 231 ? -12.371 5.444 32.755 1.00 93.81 231 GLY A N 1
ATOM 1813 C CA . GLY A 1 231 ? -12.248 4.321 31.831 1.00 93.81 231 GLY A CA 1
ATOM 1814 C C . GLY A 1 231 ? -12.107 4.780 30.380 1.00 93.81 231 GLY A C 1
ATOM 1815 O O . GLY A 1 231 ? -11.206 4.321 29.672 1.00 93.81 231 GLY A O 1
ATOM 1816 N N . LEU A 1 232 ? -12.966 5.707 29.948 1.00 91.44 232 LEU A N 1
ATOM 1817 C CA . LEU A 1 232 ? -12.928 6.300 28.610 1.00 91.44 232 LEU A CA 1
ATOM 1818 C C . LEU A 1 232 ? -11.690 7.168 28.403 1.00 91.44 232 LEU A C 1
ATOM 1820 O O . LEU A 1 232 ? -11.078 7.103 27.341 1.00 91.44 232 LEU A O 1
ATOM 1824 N N . LYS A 1 233 ? -11.293 7.942 29.414 1.00 95.31 233 LYS A N 1
ATOM 1825 C CA . LYS A 1 233 ? -10.085 8.767 29.366 1.00 95.31 233 LYS A CA 1
ATOM 1826 C C . LYS A 1 233 ? -8.850 7.906 29.106 1.00 95.31 233 LYS A C 1
ATOM 1828 O O . LYS A 1 233 ? -8.108 8.193 28.172 1.00 95.31 233 LYS A O 1
ATOM 1833 N N . LYS A 1 234 ? -8.684 6.802 29.848 1.00 96.19 234 LYS A N 1
ATOM 1834 C CA . LYS A 1 234 ? -7.598 5.825 29.628 1.00 96.19 234 LYS A CA 1
ATOM 1835 C C . LYS A 1 234 ? -7.622 5.241 28.215 1.00 96.19 234 LYS A C 1
ATOM 1837 O O . LYS A 1 234 ? -6.577 5.127 27.580 1.00 96.19 234 LYS A O 1
ATOM 1842 N N . GLU A 1 235 ? -8.803 4.888 27.715 1.00 95.12 235 GLU A N 1
ATOM 1843 C CA . GLU A 1 235 ? -8.972 4.336 26.368 1.00 95.12 235 GLU A CA 1
ATOM 1844 C C . GLU A 1 235 ? -8.587 5.350 25.277 1.00 95.12 235 GLU A C 1
ATOM 1846 O O . GLU A 1 235 ? -7.818 5.027 24.375 1.00 95.12 235 GLU A O 1
ATOM 1851 N N . LEU A 1 236 ? -9.037 6.603 25.391 1.00 93.81 236 LEU A N 1
ATOM 1852 C CA . LEU A 1 236 ? -8.677 7.667 24.453 1.00 93.81 236 LEU A CA 1
ATOM 1853 C C . LEU A 1 236 ? -7.189 8.021 24.522 1.00 93.81 236 LEU A C 1
ATOM 1855 O O . LEU A 1 236 ? -6.583 8.277 23.483 1.00 93.81 236 LEU A O 1
ATOM 1859 N N . THR A 1 237 ? -6.573 7.987 25.708 1.00 97.00 237 THR A N 1
ATOM 1860 C CA . THR A 1 237 ? -5.119 8.144 25.851 1.00 97.00 237 THR A CA 1
ATOM 1861 C C . THR A 1 237 ? -4.375 7.047 25.094 1.00 97.00 237 THR A C 1
ATOM 1863 O O . THR A 1 237 ? -3.494 7.361 24.297 1.00 97.00 237 THR A O 1
ATOM 1866 N N . LEU A 1 238 ? -4.769 5.780 25.259 1.00 97.50 238 LEU A N 1
ATOM 1867 C CA . LEU A 1 238 ? -4.178 4.665 24.513 1.00 97.50 238 LEU A CA 1
ATOM 1868 C C . LEU A 1 238 ? -4.372 4.824 22.999 1.00 97.50 238 LEU A C 1
ATOM 1870 O O . LEU A 1 238 ? -3.412 4.658 22.247 1.00 97.50 238 LEU A O 1
ATOM 1874 N N . ALA A 1 239 ? -5.569 5.207 22.546 1.00 95.69 239 ALA A N 1
ATOM 1875 C CA . ALA A 1 239 ? -5.849 5.456 21.131 1.00 95.69 239 ALA A CA 1
ATOM 1876 C C . ALA A 1 239 ? -4.997 6.602 20.560 1.00 95.69 239 ALA A C 1
ATOM 1878 O O . ALA A 1 239 ? -4.479 6.495 19.447 1.00 95.69 239 ALA A O 1
ATOM 1879 N N . CYS A 1 240 ? -4.801 7.676 21.328 1.00 96.38 240 CYS A N 1
ATOM 1880 C CA . CYS A 1 240 ? -3.962 8.811 20.955 1.00 96.38 240 CYS A CA 1
ATOM 1881 C C . CYS A 1 240 ? -2.482 8.416 20.854 1.00 96.38 240 CYS A C 1
ATOM 1883 O O . CYS A 1 240 ? -1.815 8.747 19.872 1.00 96.38 240 CYS A O 1
ATOM 1885 N N . SER A 1 241 ? -1.960 7.680 21.838 1.00 98.00 241 SER A N 1
ATOM 1886 C CA . SER A 1 241 ? -0.577 7.191 21.826 1.00 98.00 241 SER A CA 1
ATOM 1887 C C . SER A 1 241 ? -0.341 6.211 20.676 1.00 98.00 241 SER A C 1
ATOM 1889 O O . SER A 1 241 ? 0.648 6.328 19.957 1.00 98.00 241 SER A O 1
ATOM 1891 N N . CYS A 1 242 ? -1.285 5.297 20.453 1.00 97.38 242 CYS A N 1
ATOM 1892 C CA . CYS A 1 242 ? -1.280 4.358 19.338 1.00 97.38 242 CYS A CA 1
ATOM 1893 C C . CYS A 1 242 ? -1.261 5.106 17.992 1.00 97.38 242 CYS A C 1
ATOM 1895 O O . CYS A 1 242 ? -0.375 4.887 17.165 1.00 97.38 242 CYS A O 1
ATOM 1897 N N . SER A 1 243 ? -2.164 6.075 17.812 1.00 96.12 243 SER A N 1
ATOM 1898 C CA . SER A 1 243 ? -2.236 6.881 16.588 1.00 96.12 243 SER A CA 1
ATOM 1899 C C . SER A 1 243 ? -0.975 7.714 16.369 1.00 96.12 243 SER A C 1
ATOM 1901 O O . SER A 1 243 ? -0.496 7.832 15.245 1.00 96.12 243 SER A O 1
ATOM 1903 N N . THR A 1 244 ? -0.391 8.251 17.439 1.00 97.50 244 THR A N 1
ATOM 1904 C CA . THR A 1 244 ? 0.876 8.987 17.382 1.00 97.50 244 THR A CA 1
ATOM 1905 C C . THR A 1 244 ? 2.024 8.100 16.908 1.00 97.50 244 THR A C 1
ATOM 1907 O O . THR A 1 244 ? 2.771 8.522 16.028 1.00 97.50 244 THR A O 1
ATOM 1910 N N . ALA A 1 245 ? 2.146 6.883 17.442 1.00 97.75 245 ALA A N 1
ATOM 1911 C CA . ALA A 1 245 ? 3.192 5.945 17.045 1.00 97.75 245 ALA A CA 1
ATOM 1912 C C . ALA A 1 245 ? 3.083 5.574 15.556 1.00 97.75 245 ALA A C 1
ATOM 1914 O O . ALA A 1 245 ? 4.064 5.658 14.821 1.00 97.75 245 ALA A O 1
ATOM 1915 N N . LEU A 1 246 ? 1.876 5.269 15.068 1.00 96.69 246 LEU A N 1
ATOM 1916 C CA . LEU A 1 246 ? 1.691 4.968 13.645 1.00 96.69 246 LEU A CA 1
ATOM 1917 C C . LEU A 1 246 ? 1.878 6.207 12.750 1.00 96.69 246 LEU A C 1
ATOM 1919 O O . LEU A 1 246 ? 2.422 6.087 11.657 1.00 96.69 246 LEU A O 1
ATOM 1923 N N . CYS A 1 247 ? 1.499 7.407 13.206 1.00 96.06 247 CYS A N 1
ATOM 1924 C CA . CYS A 1 247 ? 1.807 8.646 12.483 1.00 96.06 247 CYS A CA 1
ATOM 1925 C C . CYS A 1 247 ? 3.317 8.886 12.364 1.00 96.06 247 CYS A C 1
ATOM 1927 O O . CYS A 1 247 ? 3.755 9.366 11.326 1.00 96.06 247 CYS A O 1
ATOM 1929 N N . ALA A 1 248 ? 4.105 8.552 13.393 1.00 97.00 248 ALA A N 1
ATOM 1930 C CA . ALA A 1 248 ? 5.561 8.674 13.344 1.00 97.00 248 ALA A CA 1
ATOM 1931 C C . ALA A 1 248 ? 6.168 7.737 12.287 1.00 97.00 248 ALA A C 1
ATOM 1933 O O . ALA A 1 248 ? 6.998 8.169 11.490 1.00 97.00 248 ALA A O 1
ATOM 1934 N N . PHE A 1 249 ? 5.685 6.492 12.217 1.00 97.19 249 PHE A N 1
ATOM 1935 C CA . PHE A 1 249 ? 6.041 5.566 11.140 1.00 97.19 249 PHE A CA 1
ATOM 1936 C C . PHE A 1 249 ? 5.697 6.141 9.757 1.00 97.19 249 PHE A C 1
ATOM 1938 O O . PHE A 1 249 ? 6.565 6.213 8.889 1.00 97.19 249 PHE A O 1
ATOM 1945 N N . LEU A 1 250 ? 4.455 6.601 9.563 1.00 94.62 250 LEU A N 1
ATOM 1946 C CA . LEU A 1 250 ? 3.993 7.141 8.281 1.00 94.62 250 LEU A CA 1
ATOM 1947 C C . LEU A 1 250 ? 4.781 8.390 7.855 1.00 94.62 250 LEU A C 1
ATOM 1949 O O . LEU A 1 250 ? 5.195 8.473 6.703 1.00 94.62 250 LEU A O 1
ATOM 1953 N N . ASP A 1 251 ? 5.024 9.340 8.763 1.00 94.69 251 ASP A N 1
ATOM 1954 C CA . ASP A 1 251 ? 5.819 10.545 8.475 1.00 94.69 251 ASP A CA 1
ATOM 1955 C C . ASP A 1 251 ? 7.255 10.180 8.077 1.00 94.69 251 ASP A C 1
ATOM 1957 O O . ASP A 1 251 ? 7.772 10.687 7.079 1.00 94.69 251 ASP A O 1
ATOM 1961 N N . MET A 1 252 ? 7.873 9.232 8.790 1.00 96.38 252 MET A N 1
ATOM 1962 C CA . MET A 1 252 ? 9.212 8.760 8.453 1.00 96.38 252 MET A CA 1
ATOM 1963 C C . MET A 1 252 ? 9.229 8.084 7.076 1.00 96.38 252 MET A C 1
ATOM 1965 O O . MET A 1 252 ? 10.124 8.363 6.277 1.00 96.38 252 MET A O 1
ATOM 1969 N N . CYS A 1 253 ? 8.242 7.237 6.759 1.00 94.31 253 CYS A N 1
ATOM 1970 C CA . CYS A 1 253 ? 8.113 6.603 5.441 1.00 94.31 253 CYS A CA 1
ATOM 1971 C C . CYS A 1 253 ? 7.961 7.625 4.308 1.00 94.31 253 CYS A C 1
ATOM 1973 O O . CYS A 1 253 ? 8.480 7.404 3.214 1.00 94.31 253 CYS A O 1
ATOM 1975 N N . GLU A 1 254 ? 7.269 8.741 4.545 1.00 91.19 254 GLU A N 1
ATOM 1976 C CA . GLU A 1 254 ? 7.082 9.792 3.540 1.00 91.19 254 GLU A CA 1
ATOM 1977 C C . GLU A 1 254 ? 8.355 10.613 3.296 1.00 91.19 254 GLU A C 1
ATOM 1979 O O . GLU A 1 254 ? 8.628 10.979 2.154 1.00 91.19 254 GLU A O 1
ATOM 1984 N N . ARG A 1 255 ? 9.128 10.907 4.347 1.00 92.81 255 ARG A N 1
ATOM 1985 C CA . ARG A 1 255 ? 10.323 11.766 4.253 1.00 92.81 255 ARG A CA 1
ATOM 1986 C C . ARG A 1 255 ? 11.597 11.017 3.894 1.00 92.81 255 ARG A C 1
ATOM 1988 O O . ARG A 1 255 ? 12.546 11.630 3.407 1.00 92.81 255 ARG A O 1
ATOM 1995 N N . SER A 1 256 ? 11.649 9.719 4.175 1.00 96.06 256 SER A N 1
ATOM 1996 C CA . SER A 1 256 ? 12.866 8.937 3.980 1.00 96.06 256 SER A CA 1
ATOM 1997 C C . SER A 1 256 ? 13.060 8.553 2.510 1.00 96.06 256 SER A C 1
ATOM 1999 O O . SER A 1 256 ? 12.087 8.248 1.812 1.00 96.06 256 SER A O 1
ATOM 2001 N N . PRO A 1 257 ? 14.311 8.513 2.020 1.00 95.69 257 PRO A N 1
ATOM 2002 C CA . PRO A 1 257 ? 14.614 8.047 0.671 1.00 95.69 257 PRO A CA 1
ATOM 2003 C C . PRO A 1 257 ? 14.292 6.554 0.498 1.00 95.69 257 PRO A C 1
ATOM 2005 O O . PRO A 1 257 ? 13.937 5.852 1.444 1.00 95.69 257 PRO A O 1
ATOM 2008 N N . ARG A 1 258 ? 14.442 6.043 -0.731 1.00 93.75 258 ARG A N 1
ATOM 2009 C CA . ARG A 1 258 ? 14.252 4.614 -1.038 1.00 93.75 258 ARG A CA 1
ATOM 2010 C C . ARG A 1 258 ? 15.162 3.706 -0.204 1.00 93.75 258 ARG A C 1
ATOM 2012 O O . ARG A 1 258 ? 14.694 2.685 0.282 1.00 93.75 258 ARG A O 1
ATOM 2019 N N . LYS A 1 259 ? 16.441 4.067 -0.072 1.00 96.50 259 LYS A N 1
ATOM 2020 C CA . LYS A 1 259 ? 17.423 3.340 0.740 1.00 96.50 259 LYS A CA 1
ATOM 2021 C C . LYS A 1 259 ? 17.552 4.026 2.093 1.00 96.50 259 LYS A C 1
ATOM 2023 O O . LYS A 1 259 ? 17.973 5.176 2.140 1.00 96.50 259 LYS A O 1
ATOM 2028 N N . LEU A 1 260 ? 17.172 3.332 3.152 1.00 97.50 260 LEU A N 1
ATOM 2029 C CA . LEU A 1 260 ? 17.144 3.851 4.512 1.00 97.50 260 LEU A CA 1
ATOM 2030 C C . LEU A 1 260 ? 18.533 3.815 5.149 1.00 97.50 260 LEU A C 1
ATOM 2032 O O . LEU A 1 260 ? 19.358 2.955 4.831 1.00 97.50 260 LEU A O 1
ATOM 2036 N N . THR A 1 261 ? 18.771 4.725 6.089 1.00 98.31 261 THR A N 1
ATOM 2037 C CA . THR A 1 261 ? 19.819 4.521 7.095 1.00 98.31 261 THR A CA 1
ATOM 2038 C C . THR A 1 261 ? 19.337 3.528 8.154 1.00 98.31 261 THR A C 1
ATOM 2040 O O . THR A 1 261 ? 18.134 3.273 8.279 1.00 98.31 261 THR A O 1
ATOM 2043 N N . ILE A 1 262 ? 20.265 2.968 8.931 1.00 98.25 262 ILE A N 1
ATOM 2044 C CA . ILE A 1 262 ? 19.927 2.047 10.026 1.00 98.25 262 ILE A CA 1
ATOM 2045 C C . ILE A 1 262 ? 19.034 2.759 11.048 1.00 98.25 262 ILE A C 1
ATOM 2047 O O . ILE A 1 262 ? 18.021 2.211 11.465 1.00 98.25 262 ILE A O 1
ATOM 2051 N N . GLU A 1 263 ? 19.332 4.018 11.369 1.00 98.31 263 GLU A N 1
ATOM 2052 C CA . GLU A 1 263 ? 18.558 4.811 12.328 1.00 98.31 263 GLU A CA 1
ATOM 2053 C C . GLU A 1 263 ? 17.124 5.059 11.841 1.00 98.31 263 GLU A C 1
ATOM 2055 O O . GLU A 1 263 ? 16.176 4.986 12.627 1.00 98.31 263 GLU A O 1
ATOM 2060 N N . GLN A 1 264 ? 16.940 5.331 10.543 1.00 98.25 264 GLN A N 1
ATOM 2061 C CA . GLN A 1 264 ? 15.610 5.485 9.944 1.00 98.25 264 GLN A CA 1
ATOM 2062 C C . GLN A 1 264 ? 14.820 4.177 10.016 1.00 98.25 264 GLN A C 1
ATOM 2064 O O . GLN A 1 264 ? 13.660 4.177 10.432 1.00 98.25 264 GLN A O 1
ATOM 2069 N N . ALA A 1 265 ? 15.453 3.067 9.633 1.00 98.31 265 ALA A N 1
ATOM 2070 C CA . ALA A 1 265 ? 14.866 1.736 9.678 1.00 98.31 265 ALA A CA 1
ATOM 2071 C C . ALA A 1 265 ? 14.460 1.323 11.104 1.00 98.31 265 ALA A C 1
ATOM 2073 O O . ALA A 1 265 ? 13.324 0.891 11.313 1.00 98.31 265 ALA A O 1
ATOM 2074 N N . ASP A 1 266 ? 15.346 1.519 12.082 1.00 98.44 266 ASP A N 1
ATOM 2075 C CA . ASP A 1 266 ? 15.090 1.250 13.499 1.00 98.44 266 ASP A CA 1
ATOM 2076 C C . ASP A 1 266 ? 13.945 2.124 14.028 1.00 98.44 266 ASP A C 1
ATOM 2078 O O . ASP A 1 266 ? 13.006 1.613 14.635 1.00 98.44 266 ASP A O 1
ATOM 2082 N N . THR 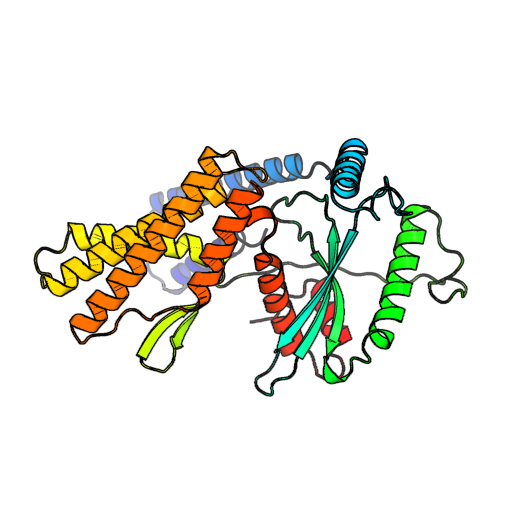A 1 267 ? 13.938 3.423 13.709 1.00 98.12 267 THR A N 1
ATOM 2083 C CA . THR A 1 267 ? 12.863 4.340 14.129 1.00 98.12 267 THR A CA 1
ATOM 2084 C C . THR A 1 267 ? 11.498 3.914 13.582 1.00 98.12 267 THR A C 1
ATOM 2086 O O . THR A 1 267 ? 10.494 3.940 14.302 1.00 98.12 267 THR A O 1
ATOM 2089 N N . MET A 1 268 ? 11.438 3.516 12.307 1.00 98.00 268 MET A N 1
ATOM 2090 C CA . MET A 1 268 ? 10.209 3.018 11.684 1.00 98.00 268 MET A CA 1
ATOM 2091 C C . MET A 1 268 ? 9.739 1.711 12.340 1.00 98.00 268 MET A C 1
ATOM 2093 O O . MET A 1 268 ? 8.554 1.577 12.656 1.00 98.00 268 MET A O 1
ATOM 2097 N N . HIS A 1 269 ? 10.660 0.775 12.578 1.00 98.19 269 HIS A N 1
ATOM 2098 C CA . HIS A 1 269 ? 10.383 -0.495 13.246 1.00 98.19 269 HIS A CA 1
ATOM 2099 C C . HIS A 1 269 ? 9.848 -0.284 14.669 1.00 98.19 269 HIS A C 1
ATOM 2101 O O . HIS A 1 269 ? 8.785 -0.800 15.018 1.00 98.19 269 HIS A O 1
ATOM 2107 N N . ASP A 1 270 ? 10.530 0.528 15.473 1.00 98.19 270 ASP A N 1
ATOM 2108 C CA . ASP A 1 270 ? 10.166 0.778 16.868 1.00 98.19 270 ASP A CA 1
ATOM 2109 C C . ASP A 1 270 ? 8.827 1.510 16.990 1.00 98.19 270 ASP A C 1
ATOM 2111 O O . ASP A 1 270 ? 8.022 1.202 17.873 1.00 98.19 270 ASP A O 1
ATOM 2115 N N . SER A 1 271 ? 8.533 2.414 16.051 1.00 98.19 271 SER A N 1
ATOM 2116 C CA . SER A 1 271 ? 7.233 3.088 15.956 1.00 98.19 271 SER A CA 1
ATOM 2117 C C . SER A 1 271 ? 6.089 2.094 15.723 1.00 98.19 271 SER A C 1
ATOM 2119 O O . SER A 1 271 ? 5.052 2.175 16.387 1.00 98.19 271 SER A O 1
ATOM 2121 N N . VAL A 1 272 ? 6.274 1.116 14.829 1.00 97.69 272 VAL A N 1
ATOM 2122 C CA . VAL A 1 272 ? 5.270 0.069 14.577 1.00 97.69 272 VAL A CA 1
ATOM 2123 C C . VAL A 1 272 ? 5.160 -0.905 15.749 1.00 97.69 272 VAL A C 1
ATOM 2125 O O . VAL A 1 272 ? 4.047 -1.224 16.163 1.00 97.69 272 VAL A O 1
ATOM 2128 N N . GLN A 1 273 ? 6.273 -1.325 16.352 1.00 97.88 273 GLN A N 1
ATOM 2129 C CA . GLN A 1 273 ? 6.261 -2.156 17.563 1.00 97.88 273 GLN A CA 1
ATOM 2130 C C . GLN A 1 273 ? 5.483 -1.488 18.702 1.00 97.88 273 GLN A C 1
ATOM 2132 O O . GLN A 1 273 ? 4.654 -2.121 19.363 1.00 97.88 273 GLN A O 1
ATOM 2137 N N . LEU A 1 274 ? 5.720 -0.192 18.919 1.00 97.81 274 LEU A N 1
ATOM 2138 C CA . LEU A 1 274 ? 5.002 0.593 19.913 1.00 97.81 274 LEU A CA 1
ATOM 2139 C C . LEU A 1 274 ? 3.510 0.690 19.571 1.00 97.81 274 LEU A C 1
ATOM 2141 O O . LEU A 1 274 ? 2.675 0.466 20.448 1.00 97.81 274 LEU A O 1
ATOM 2145 N N . PHE A 1 275 ? 3.167 0.961 18.308 1.00 97.62 275 PHE A N 1
ATOM 2146 C CA . PHE A 1 275 ? 1.782 0.956 17.833 1.00 97.62 275 PHE A CA 1
ATOM 2147 C C . PHE A 1 275 ? 1.077 -0.370 18.148 1.00 97.62 275 PHE A C 1
ATOM 2149 O O . PHE A 1 275 ? 0.004 -0.344 18.750 1.00 97.62 275 PHE A O 1
ATOM 2156 N N . LEU A 1 276 ? 1.683 -1.513 17.807 1.00 96.81 276 LEU A N 1
ATOM 2157 C CA . LEU A 1 276 ? 1.097 -2.842 18.012 1.00 96.81 276 LEU A CA 1
ATOM 2158 C C . LEU A 1 276 ? 0.860 -3.140 19.497 1.00 96.81 276 LEU A C 1
ATOM 2160 O O . LEU A 1 276 ? -0.235 -3.563 19.874 1.00 96.81 276 LEU A O 1
ATOM 2164 N N . LYS A 1 277 ? 1.850 -2.852 20.354 1.00 97.19 277 LYS A N 1
ATOM 2165 C CA . LYS A 1 277 ? 1.733 -3.020 21.813 1.00 97.19 277 LYS A CA 1
ATOM 2166 C C . LYS A 1 277 ? 0.622 -2.143 22.392 1.00 97.19 277 LYS A C 1
ATOM 2168 O O . LYS A 1 277 ? -0.218 -2.624 23.151 1.00 97.19 277 LYS A O 1
ATOM 2173 N N . LEU A 1 278 ? 0.580 -0.865 22.012 1.00 97.75 278 LEU A N 1
ATOM 2174 C CA . LEU A 1 278 ? -0.452 0.066 22.475 1.00 97.75 278 LEU A CA 1
ATOM 2175 C C . LEU A 1 278 ? -1.843 -0.315 21.961 1.00 97.75 278 LEU A C 1
ATOM 2177 O O . LEU A 1 278 ? -2.812 -0.211 22.710 1.00 97.75 278 LEU A O 1
ATOM 2181 N N . TYR A 1 279 ? -1.950 -0.791 20.720 1.00 97.25 279 TYR A N 1
ATOM 2182 C CA . TYR A 1 279 ? -3.216 -1.239 20.148 1.00 97.25 279 TYR A CA 1
ATOM 2183 C C . TYR A 1 279 ? -3.751 -2.482 20.862 1.00 97.25 279 TYR A C 1
ATOM 2185 O O . TYR A 1 279 ? -4.937 -2.555 21.174 1.00 97.25 279 TYR A O 1
ATOM 2193 N N . GLN A 1 280 ? -2.881 -3.438 21.196 1.00 96.44 280 GLN A N 1
ATOM 2194 C CA . GLN A 1 280 ? -3.266 -4.599 21.996 1.00 96.44 280 GLN A CA 1
ATOM 2195 C C . GLN A 1 280 ? -3.829 -4.171 23.360 1.00 96.44 280 GLN A C 1
ATOM 2197 O O . GLN A 1 280 ? -4.894 -4.642 23.765 1.00 96.44 280 GLN A O 1
ATOM 2202 N N . LEU A 1 281 ? -3.157 -3.242 24.050 1.00 97.62 281 LEU A N 1
ATOM 2203 C CA . LEU A 1 281 ? -3.640 -2.695 25.322 1.00 97.62 281 LEU A CA 1
ATOM 2204 C C . LEU A 1 281 ? -4.970 -1.949 25.165 1.00 97.62 281 LEU A C 1
ATOM 2206 O O . LEU A 1 281 ? -5.851 -2.104 26.007 1.00 97.62 281 LEU A O 1
ATOM 2210 N N . LEU A 1 282 ? -5.135 -1.180 24.087 1.00 96.81 282 LEU A N 1
ATOM 2211 C CA . LEU A 1 282 ? -6.369 -0.464 23.758 1.00 96.81 282 LEU A CA 1
ATOM 2212 C C . LEU A 1 282 ? -7.552 -1.425 23.595 1.00 96.81 282 LEU A C 1
ATOM 2214 O O . LEU A 1 282 ? -8.601 -1.233 24.213 1.00 96.81 282 LEU A O 1
ATOM 2218 N N . VAL A 1 283 ? -7.364 -2.488 22.812 1.00 95.44 283 VAL A N 1
ATOM 2219 C CA . VAL A 1 283 ? -8.383 -3.519 22.598 1.00 95.44 283 VAL A CA 1
ATOM 2220 C C . VAL A 1 283 ? -8.735 -4.206 23.918 1.00 95.44 283 VAL A C 1
ATOM 2222 O O . VAL A 1 283 ? -9.916 -4.304 24.253 1.00 95.44 283 VAL A O 1
ATOM 2225 N N . LEU A 1 284 ? -7.741 -4.628 24.706 1.00 96.06 284 LEU A N 1
ATOM 2226 C CA . LEU A 1 284 ? -7.973 -5.265 26.008 1.00 96.06 284 LEU A CA 1
ATOM 2227 C C . LEU A 1 284 ? -8.704 -4.337 26.986 1.00 96.06 284 LEU A C 1
ATOM 2229 O O . LEU A 1 284 ? -9.628 -4.773 27.671 1.00 96.06 284 LEU A O 1
ATOM 2233 N N . GLN A 1 285 ? -8.322 -3.060 27.041 1.00 95.88 285 GLN A N 1
ATOM 2234 C CA . GLN A 1 285 ? -8.963 -2.063 27.898 1.00 95.88 285 GLN A CA 1
ATOM 2235 C C . GLN A 1 285 ? -10.434 -1.871 27.522 1.00 95.88 285 GLN A C 1
ATOM 2237 O O . GLN A 1 285 ? -11.300 -1.851 28.394 1.00 95.88 285 GLN A O 1
ATOM 2242 N N . SER A 1 286 ? -10.724 -1.780 26.227 1.00 92.88 286 SER A N 1
ATOM 2243 C CA . SER A 1 286 ? -12.084 -1.650 25.714 1.00 92.88 286 SER A CA 1
ATOM 2244 C C . SER A 1 286 ? -12.948 -2.879 26.030 1.00 92.88 286 SER A C 1
ATOM 2246 O O . SER A 1 286 ? -14.081 -2.729 26.488 1.00 92.88 286 SER A O 1
ATOM 2248 N N . HIS A 1 287 ? -12.396 -4.091 25.912 1.00 92.44 287 HIS A N 1
ATOM 2249 C CA . HIS A 1 287 ? -13.095 -5.321 26.301 1.00 92.44 287 HIS A CA 1
ATOM 2250 C C . HIS A 1 287 ? -13.352 -5.398 27.811 1.00 92.44 287 HIS A C 1
ATOM 2252 O O . HIS A 1 287 ? -14.454 -5.752 28.223 1.00 92.44 287 HIS A O 1
ATOM 2258 N N . ARG A 1 288 ? -12.383 -5.009 28.652 1.00 93.94 288 ARG A N 1
ATOM 2259 C CA . ARG A 1 288 ? -12.548 -4.977 30.120 1.00 93.94 288 ARG A CA 1
ATOM 2260 C C . ARG A 1 288 ? -13.664 -4.040 30.579 1.00 93.94 288 ARG A C 1
ATOM 2262 O O . ARG A 1 288 ? -14.269 -4.292 31.613 1.00 93.94 288 ARG A O 1
ATOM 2269 N N . ARG A 1 289 ? -13.954 -2.982 29.817 1.00 92.94 289 ARG A N 1
ATOM 2270 C CA . ARG A 1 289 ? -15.081 -2.071 30.081 1.00 92.94 289 ARG A CA 1
ATOM 2271 C C . ARG A 1 289 ? -16.442 -2.647 29.678 1.00 92.94 289 ARG A C 1
ATOM 2273 O O . ARG A 1 289 ? -17.451 -1.993 29.910 1.00 92.94 289 ARG A O 1
ATOM 2280 N N . GLY A 1 290 ? -16.483 -3.814 29.032 1.00 91.50 290 GLY A N 1
ATOM 2281 C CA . GLY A 1 290 ? -17.708 -4.380 28.462 1.00 91.50 290 GLY A CA 1
ATOM 2282 C C . GLY A 1 290 ? -18.215 -3.638 27.220 1.00 91.50 290 GLY A C 1
ATOM 2283 O O . GLY A 1 290 ? -19.334 -3.883 26.784 1.00 91.50 290 GLY A O 1
ATOM 2284 N N . ILE A 1 291 ? -17.412 -2.732 26.642 1.00 89.19 291 ILE A N 1
ATOM 2285 C CA . ILE A 1 291 ? -17.770 -1.947 25.453 1.00 89.19 291 ILE A CA 1
ATOM 2286 C C . ILE A 1 291 ? -16.661 -2.128 24.410 1.00 89.19 291 ILE A C 1
ATOM 2288 O O . ILE A 1 291 ? -15.726 -1.321 24.382 1.00 89.19 291 ILE A O 1
ATOM 2292 N N . PRO A 1 292 ? -16.724 -3.169 23.560 1.00 86.06 292 PRO A N 1
ATOM 2293 C CA . PRO A 1 292 ? -15.691 -3.457 22.571 1.00 86.06 292 PRO A CA 1
ATOM 2294 C C . PRO A 1 292 ? -15.785 -2.465 21.399 1.00 86.06 292 PRO A C 1
ATOM 2296 O O . PRO A 1 292 ? -16.437 -2.718 20.395 1.00 86.06 292 PRO A O 1
ATOM 2299 N N . ARG A 1 293 ? -15.150 -1.296 21.531 1.00 86.69 293 ARG A N 1
ATOM 2300 C CA . ARG A 1 293 ? -15.060 -0.258 20.488 1.00 86.69 293 ARG A CA 1
ATOM 2301 C C . ARG A 1 293 ? -13.957 -0.550 19.479 1.00 86.69 293 ARG A C 1
ATOM 2303 O O . ARG A 1 293 ? -14.050 -0.123 18.331 1.00 86.69 293 ARG A O 1
ATOM 2310 N N . TRP A 1 294 ? -12.918 -1.266 19.905 1.00 88.00 294 TRP A N 1
ATOM 2311 C CA . TRP A 1 294 ? -11.740 -1.559 19.091 1.00 88.00 294 TRP A CA 1
ATOM 2312 C C . TRP A 1 294 ? -11.671 -3.048 18.787 1.00 88.00 294 TRP A C 1
ATOM 2314 O O . TRP A 1 294 ? -11.650 -3.882 19.694 1.00 88.00 294 TRP A O 1
ATOM 2324 N N . LYS A 1 295 ? -11.622 -3.374 17.496 1.00 88.62 295 LYS A N 1
ATOM 2325 C CA . LYS A 1 295 ? -11.511 -4.749 17.013 1.00 88.62 295 LYS A CA 1
ATOM 2326 C C . LYS A 1 295 ? -10.060 -5.224 17.041 1.00 88.62 295 LYS A C 1
ATOM 2328 O O . LYS A 1 295 ? -9.144 -4.455 16.774 1.00 88.62 295 LYS A O 1
ATOM 2333 N N . VAL A 1 296 ? -9.844 -6.514 17.275 1.00 89.50 296 VAL A N 1
ATOM 2334 C CA . VAL A 1 296 ? -8.563 -7.137 16.919 1.00 89.50 296 VAL A CA 1
ATOM 2335 C C . VAL A 1 296 ? -8.478 -7.158 15.395 1.00 89.50 296 VAL A C 1
ATOM 2337 O O . VAL A 1 296 ? -9.390 -7.653 14.737 1.00 89.50 296 VAL A O 1
ATOM 2340 N N . VAL A 1 297 ? -7.403 -6.616 14.826 1.00 90.25 297 VAL A N 1
ATOM 2341 C CA . VAL A 1 297 ? -7.173 -6.619 13.376 1.00 90.25 297 VAL A CA 1
ATOM 2342 C C . VAL A 1 297 ? -6.073 -7.629 13.069 1.00 90.25 297 VAL A C 1
ATOM 2344 O O . VAL A 1 297 ? -4.902 -7.293 13.241 1.00 90.25 297 VAL A O 1
ATOM 2347 N N . PRO A 1 298 ? -6.400 -8.846 12.582 1.00 83.31 298 PRO A N 1
ATOM 2348 C CA . PRO A 1 298 ? -5.387 -9.850 12.277 1.00 83.31 298 PRO A CA 1
ATOM 2349 C C . PRO A 1 298 ? -4.314 -9.301 11.343 1.00 83.31 298 PRO A C 1
ATOM 2351 O O . PRO A 1 298 ? -3.137 -9.503 11.600 1.00 83.31 298 PRO A O 1
ATOM 2354 N N . LYS A 1 299 ? -4.698 -8.513 10.328 1.00 85.62 299 LYS A N 1
ATOM 2355 C CA . LYS A 1 299 ? -3.789 -7.927 9.325 1.00 85.62 299 LYS A CA 1
ATOM 2356 C C . LYS A 1 299 ? -2.674 -7.035 9.887 1.00 85.62 299 LYS A C 1
ATOM 2358 O O . LYS A 1 299 ? -1.732 -6.739 9.162 1.00 85.62 299 LYS A O 1
ATOM 2363 N N . PHE A 1 300 ? -2.724 -6.621 11.152 1.00 90.88 300 PHE A N 1
ATOM 2364 C CA . PHE A 1 300 ? -1.610 -5.890 11.758 1.00 90.88 300 PHE A CA 1
ATOM 2365 C C . PHE A 1 300 ? -0.330 -6.731 11.897 1.00 90.88 300 PHE A C 1
ATOM 2367 O O . PHE A 1 300 ? 0.748 -6.149 11.939 1.00 90.88 300 PHE A O 1
ATOM 2374 N N . HIS A 1 301 ? -0.401 -8.069 11.853 1.00 89.50 301 HIS A N 1
ATOM 2375 C CA . HIS A 1 301 ? 0.810 -8.899 11.744 1.00 89.50 301 HIS A CA 1
ATOM 2376 C C . HIS A 1 301 ? 1.563 -8.659 10.423 1.00 89.50 301 HIS A C 1
ATOM 2378 O O . HIS A 1 301 ? 2.786 -8.694 10.391 1.00 89.50 301 HIS A O 1
ATOM 2384 N N . THR A 1 302 ? 0.856 -8.357 9.329 1.00 90.50 302 THR A N 1
ATOM 2385 C CA . THR A 1 302 ? 1.494 -8.049 8.042 1.00 90.50 302 THR A CA 1
ATOM 2386 C C . THR A 1 302 ? 2.293 -6.749 8.127 1.00 90.50 302 THR A C 1
ATOM 2388 O O . THR A 1 302 ? 3.353 -6.639 7.521 1.00 90.50 302 THR A O 1
ATOM 2391 N N . LEU A 1 303 ? 1.824 -5.779 8.922 1.00 92.06 303 LEU A N 1
ATOM 2392 C CA . LEU A 1 303 ? 2.563 -4.542 9.179 1.00 92.06 303 LEU A CA 1
ATOM 2393 C C . LEU A 1 303 ? 3.862 -4.808 9.955 1.00 92.06 303 LEU A C 1
ATOM 2395 O O . LEU A 1 303 ? 4.855 -4.135 9.697 1.00 92.06 303 LEU A O 1
ATOM 2399 N N . LEU A 1 304 ? 3.866 -5.789 10.865 1.00 94.94 304 LEU A N 1
ATOM 2400 C CA . LEU A 1 304 ? 5.076 -6.220 11.566 1.00 94.94 304 LEU A CA 1
ATOM 2401 C C . LEU A 1 304 ? 6.113 -6.782 10.586 1.00 94.94 304 LEU A C 1
ATOM 2403 O O . LEU A 1 304 ? 7.232 -6.281 10.545 1.00 94.94 304 LEU A O 1
ATOM 2407 N N . HIS A 1 305 ? 5.724 -7.747 9.750 1.00 94.75 305 HIS A N 1
ATOM 2408 C CA . HIS A 1 305 ? 6.635 -8.316 8.750 1.00 94.75 305 HIS A CA 1
ATOM 2409 C C . HIS A 1 305 ? 7.166 -7.256 7.785 1.00 94.75 305 HIS A C 1
ATOM 2411 O O . HIS A 1 305 ? 8.358 -7.229 7.499 1.00 94.75 305 HIS A O 1
ATOM 2417 N N . LEU A 1 306 ? 6.312 -6.315 7.366 1.00 94.44 306 LEU A N 1
ATOM 2418 C CA . LEU A 1 306 ? 6.730 -5.206 6.512 1.00 94.44 306 LEU A CA 1
ATOM 2419 C C . LEU A 1 306 ? 7.868 -4.389 7.138 1.00 94.44 306 LEU A C 1
ATOM 2421 O O . LEU A 1 306 ? 8.827 -4.049 6.447 1.00 94.44 306 LEU A O 1
ATOM 2425 N N . VAL A 1 307 ? 7.780 -4.054 8.431 1.00 96.69 307 VAL A N 1
ATOM 2426 C CA . VAL A 1 307 ? 8.844 -3.279 9.088 1.00 96.69 307 VAL A CA 1
ATOM 2427 C C . VAL A 1 307 ? 10.072 -4.111 9.440 1.00 96.69 307 VAL A C 1
ATOM 2429 O O . VAL A 1 307 ? 11.168 -3.559 9.468 1.00 96.69 307 VAL A O 1
ATOM 2432 N N . GLU A 1 308 ? 9.919 -5.414 9.679 1.00 97.12 308 GLU A N 1
ATOM 2433 C CA . GLU A 1 308 ? 11.040 -6.347 9.851 1.00 97.12 308 GLU A CA 1
ATOM 2434 C C . GLU A 1 308 ? 11.853 -6.466 8.556 1.00 97.12 308 GLU A C 1
ATOM 2436 O O . GLU A 1 308 ? 13.076 -6.313 8.580 1.00 97.12 308 GLU A O 1
ATOM 2441 N N . ASP A 1 309 ? 11.180 -6.649 7.419 1.00 96.00 309 ASP A N 1
ATOM 2442 C CA . ASP A 1 309 ? 11.810 -6.715 6.099 1.00 96.00 309 ASP A CA 1
ATOM 2443 C C . ASP A 1 309 ? 12.454 -5.375 5.727 1.00 96.00 309 ASP A C 1
ATOM 2445 O O . ASP A 1 309 ? 13.624 -5.328 5.353 1.00 96.00 309 ASP A O 1
ATOM 2449 N N . GLN A 1 310 ? 11.745 -4.260 5.927 1.00 96.94 310 GLN A N 1
ATOM 2450 C CA . GLN A 1 310 ? 12.287 -2.915 5.718 1.00 96.94 310 GLN A CA 1
ATOM 2451 C C . GLN A 1 310 ? 13.532 -2.648 6.574 1.00 96.94 310 GLN A C 1
ATOM 2453 O O . GLN A 1 310 ? 14.467 -1.996 6.103 1.00 96.94 310 GLN A O 1
ATOM 2458 N N . ARG A 1 311 ? 13.564 -3.148 7.815 1.00 97.81 311 ARG A N 1
ATOM 2459 C CA . ARG A 1 311 ? 14.722 -3.020 8.705 1.00 97.81 311 ARG A CA 1
ATOM 2460 C C . ARG A 1 311 ? 15.891 -3.892 8.261 1.00 97.81 311 ARG A C 1
ATOM 2462 O O . ARG A 1 311 ? 17.028 -3.432 8.292 1.00 97.81 311 ARG A O 1
ATOM 2469 N N . ARG A 1 312 ? 15.617 -5.122 7.823 1.00 97.56 312 ARG A N 1
ATOM 2470 C CA . ARG A 1 312 ? 16.628 -6.060 7.315 1.00 97.56 312 ARG A CA 1
ATOM 2471 C C . ARG A 1 312 ? 17.256 -5.571 6.011 1.00 97.56 312 ARG A C 1
ATOM 2473 O O . ARG A 1 312 ? 18.467 -5.657 5.843 1.00 97.56 312 ARG A O 1
ATOM 2480 N N . GLU A 1 313 ? 16.435 -5.083 5.090 1.00 97.12 313 GLU A N 1
ATOM 2481 C CA . GLU A 1 313 ? 16.848 -4.738 3.725 1.00 97.12 313 GLU A CA 1
ATOM 2482 C C . GLU A 1 313 ? 17.234 -3.267 3.571 1.00 97.12 313 GLU A C 1
ATOM 2484 O O . GLU A 1 313 ? 17.817 -2.880 2.558 1.00 97.12 313 GLU A O 1
ATOM 2489 N N . LEU A 1 314 ? 16.928 -2.439 4.575 1.00 97.75 314 LEU A N 1
ATOM 2490 C CA . LEU A 1 314 ? 17.114 -0.989 4.542 1.00 97.75 314 LEU A CA 1
ATOM 2491 C C . LEU A 1 314 ? 16.430 -0.356 3.318 1.00 97.75 314 LEU A C 1
ATOM 2493 O O . LEU A 1 314 ? 16.947 0.582 2.706 1.00 97.75 314 LEU A O 1
ATOM 2497 N N . LEU A 1 315 ? 15.254 -0.871 2.951 1.00 96.75 315 LEU A N 1
ATOM 2498 C CA . LEU A 1 315 ? 14.450 -0.384 1.833 1.00 96.75 315 LEU A CA 1
ATOM 2499 C C . LEU A 1 315 ? 13.112 0.146 2.329 1.00 96.75 315 LEU A C 1
ATOM 2501 O O . LEU A 1 315 ? 12.318 -0.589 2.907 1.00 96.75 315 LEU A O 1
ATOM 2505 N N . ASN A 1 316 ? 12.828 1.410 2.029 1.00 95.69 316 ASN A N 1
ATOM 2506 C CA . ASN A 1 316 ? 11.564 2.046 2.368 1.00 95.69 316 ASN A CA 1
ATOM 2507 C C . ASN A 1 316 ? 10.404 1.357 1.636 1.00 95.69 316 ASN A C 1
ATOM 2509 O O . ASN A 1 316 ? 10.349 1.373 0.401 1.00 95.69 316 ASN A O 1
ATOM 2513 N N . SER A 1 317 ? 9.454 0.818 2.399 1.00 92.56 317 SER A N 1
ATOM 2514 C CA . SER A 1 317 ? 8.240 0.151 1.909 1.00 92.56 317 SER A CA 1
ATOM 2515 C C . SER A 1 317 ? 7.412 0.992 0.944 1.00 92.56 317 SER A C 1
ATOM 2517 O O . SER A 1 317 ? 6.778 0.446 0.040 1.00 92.56 317 SER A O 1
ATOM 2519 N N . ARG A 1 318 ? 7.499 2.324 1.034 1.00 88.12 318 ARG A N 1
ATOM 2520 C CA . ARG A 1 318 ? 6.902 3.241 0.056 1.00 88.12 318 ARG A CA 1
ATOM 2521 C C . ARG A 1 318 ? 7.320 2.945 -1.389 1.00 88.12 318 ARG A C 1
ATOM 2523 O O . ARG A 1 318 ? 6.559 3.167 -2.324 1.00 88.12 318 ARG A O 1
ATOM 2530 N N . SER A 1 319 ? 8.555 2.494 -1.580 1.00 85.44 319 SER A N 1
ATOM 2531 C CA . SER A 1 319 ? 9.152 2.343 -2.908 1.00 85.44 319 SER A CA 1
ATOM 2532 C C . SER A 1 319 ? 8.786 1.044 -3.626 1.00 85.44 319 SER A C 1
ATOM 2534 O O . SER A 1 319 ? 9.028 0.947 -4.827 1.00 85.44 319 SER A O 1
ATOM 2536 N N . TYR A 1 320 ? 8.223 0.061 -2.919 1.00 81.31 320 TYR A N 1
ATOM 2537 C CA . TYR A 1 320 ? 7.906 -1.255 -3.483 1.00 81.31 320 TYR A CA 1
ATOM 2538 C C . TYR A 1 320 ? 6.524 -1.794 -3.090 1.00 81.31 320 TYR A C 1
ATOM 2540 O O . TYR A 1 320 ? 6.145 -2.867 -3.552 1.00 81.31 320 TYR A O 1
ATOM 2548 N N . HIS A 1 321 ? 5.743 -1.080 -2.272 1.00 74.94 321 HIS A N 1
ATOM 2549 C CA . HIS A 1 321 ? 4.363 -1.479 -2.004 1.00 74.94 321 HIS A CA 1
ATOM 2550 C C . HIS A 1 321 ? 3.497 -1.420 -3.276 1.00 74.94 321 HIS A C 1
ATOM 2552 O O . HIS A 1 321 ? 3.678 -0.561 -4.144 1.00 74.94 321 HIS A O 1
ATOM 2558 N N . THR A 1 322 ? 2.470 -2.261 -3.342 1.00 69.38 322 THR A N 1
ATOM 2559 C CA . THR A 1 322 ? 1.568 -2.386 -4.499 1.00 69.38 322 THR A CA 1
ATOM 2560 C C . THR A 1 322 ? 0.289 -1.544 -4.380 1.00 69.38 322 THR A C 1
ATOM 2562 O O . THR A 1 322 ? -0.681 -1.772 -5.096 1.00 69.38 322 THR A O 1
ATOM 2565 N N . PHE A 1 323 ? 0.242 -0.535 -3.495 1.00 65.31 323 PHE A N 1
ATOM 2566 C CA . PHE A 1 323 ? -0.972 0.280 -3.297 1.00 65.31 323 PHE A CA 1
ATOM 2567 C C . PHE A 1 323 ? -1.441 1.007 -4.565 1.00 65.31 323 PHE A C 1
ATOM 2569 O O . PHE A 1 323 ? -2.642 1.181 -4.770 1.00 65.31 323 PHE A O 1
ATOM 2576 N N . LEU A 1 324 ? -0.505 1.426 -5.422 1.00 62.28 324 LEU A N 1
ATOM 2577 C CA . LEU A 1 324 ? -0.842 2.042 -6.708 1.00 62.28 324 LEU A CA 1
ATOM 2578 C C . LEU A 1 324 ? -1.500 1.035 -7.661 1.00 62.28 324 LEU A C 1
ATOM 2580 O O . LEU A 1 324 ? -2.370 1.407 -8.443 1.00 62.28 324 LEU A O 1
ATOM 2584 N N . ASP A 1 325 ? -1.101 -0.227 -7.572 1.00 62.41 325 ASP A N 1
ATOM 2585 C CA . ASP A 1 325 ? -1.564 -1.375 -8.350 1.00 62.41 325 ASP A CA 1
ATOM 2586 C C . ASP A 1 325 ? -3.015 -1.667 -7.975 1.00 62.41 325 ASP A C 1
ATOM 2588 O O . ASP A 1 325 ? -3.890 -1.733 -8.835 1.00 62.41 325 ASP A O 1
ATOM 2592 N N . GLU A 1 326 ? -3.294 -1.723 -6.674 1.00 65.69 326 GLU A N 1
ATOM 2593 C CA . GLU A 1 326 ? -4.639 -1.951 -6.151 1.00 65.69 326 GLU A CA 1
ATOM 2594 C C . GLU A 1 326 ? -5.593 -0.793 -6.499 1.00 65.69 326 GLU A C 1
ATOM 2596 O O . GLU A 1 326 ? -6.742 -0.998 -6.914 1.00 65.69 326 GLU A O 1
ATOM 2601 N N . ASP A 1 327 ? -5.128 0.457 -6.385 1.00 63.69 327 ASP A N 1
ATOM 2602 C CA . ASP A 1 327 ? -5.913 1.618 -6.811 1.00 63.69 327 ASP A CA 1
ATOM 2603 C C . ASP A 1 327 ? -6.186 1.597 -8.318 1.00 63.69 327 ASP A C 1
ATOM 2605 O O . ASP A 1 327 ? -7.300 1.925 -8.750 1.00 63.69 327 ASP A O 1
ATOM 2609 N N . TYR A 1 328 ? -5.211 1.143 -9.106 1.00 66.81 328 TYR A N 1
ATOM 2610 C CA . TYR A 1 328 ? -5.340 0.967 -10.543 1.00 66.81 328 TYR A CA 1
ATOM 2611 C C . TYR A 1 328 ? -6.414 -0.074 -10.904 1.00 66.81 328 TYR A C 1
ATOM 2613 O O . TYR A 1 328 ? -7.294 0.214 -11.724 1.00 66.81 328 TYR A O 1
ATOM 2621 N N . VAL A 1 329 ? -6.432 -1.228 -10.229 1.00 71.69 329 VAL A N 1
ATOM 2622 C CA . VAL A 1 329 ? -7.491 -2.246 -10.372 1.00 71.69 329 VAL A CA 1
ATOM 2623 C C . VAL A 1 329 ? -8.866 -1.650 -10.056 1.00 71.69 329 VAL A C 1
ATOM 2625 O O . VAL A 1 329 ? -9.839 -1.890 -10.775 1.00 71.69 329 VAL A O 1
ATOM 2628 N N . GLY A 1 330 ? -8.962 -0.802 -9.028 1.00 69.94 330 GLY A N 1
ATOM 2629 C CA . GLY A 1 330 ? -10.200 -0.104 -8.675 1.00 69.94 330 GLY A CA 1
ATOM 2630 C C . GLY A 1 330 ? -10.729 0.823 -9.777 1.00 69.94 330 GLY A C 1
ATOM 2631 O O . GLY A 1 330 ? -11.937 0.850 -10.032 1.00 69.94 330 GLY A O 1
ATOM 2632 N N . VAL A 1 331 ? -9.845 1.565 -10.451 1.00 72.94 331 VAL A N 1
ATOM 2633 C CA . VAL A 1 331 ? -10.206 2.406 -11.607 1.00 72.94 331 VAL A CA 1
ATOM 2634 C C . VAL A 1 331 ? -10.673 1.536 -12.770 1.00 72.94 331 VAL A C 1
ATOM 2636 O O . VAL A 1 331 ? -11.719 1.800 -13.366 1.00 72.94 331 VAL A O 1
ATOM 2639 N N . PHE A 1 332 ? -9.937 0.469 -13.069 1.00 77.31 332 PHE A N 1
ATOM 2640 C CA . PHE A 1 332 ? -10.259 -0.422 -14.176 1.00 77.31 332 PHE A CA 1
ATOM 2641 C C . PHE A 1 332 ? -11.595 -1.148 -13.962 1.00 77.31 332 PHE A C 1
ATOM 2643 O O . PHE A 1 332 ? -12.428 -1.219 -14.865 1.00 77.31 332 PHE A O 1
ATOM 2650 N N . LYS A 1 333 ? -11.874 -1.578 -12.727 1.00 78.19 333 LYS A N 1
ATOM 2651 C CA . LYS A 1 333 ? -13.170 -2.130 -12.318 1.00 78.19 333 LYS A CA 1
ATOM 2652 C C . LYS A 1 333 ? -14.333 -1.193 -12.648 1.00 78.19 333 LYS A C 1
ATOM 2654 O O . LYS A 1 333 ? -15.365 -1.659 -13.125 1.00 78.19 333 LYS A O 1
ATOM 2659 N N . GLN A 1 334 ? -14.193 0.113 -12.415 1.00 78.44 334 GLN A N 1
ATOM 2660 C CA . GLN A 1 334 ? -15.249 1.079 -12.749 1.00 78.44 334 GLN A CA 1
ATOM 2661 C C . GLN A 1 334 ? -15.503 1.144 -14.259 1.00 78.44 334 GLN A C 1
ATOM 2663 O O . GLN A 1 334 ? -16.654 1.257 -14.677 1.00 78.44 334 GLN A O 1
ATOM 2668 N N . LEU A 1 335 ? -14.457 1.011 -15.082 1.00 80.31 335 LEU A N 1
ATOM 2669 C CA . LEU A 1 335 ? -14.607 0.913 -16.536 1.00 80.31 335 LEU A CA 1
ATOM 2670 C C . LEU A 1 335 ? -15.357 -0.365 -16.932 1.00 80.31 335 LEU A C 1
ATOM 2672 O O . LEU A 1 335 ? -16.277 -0.283 -17.750 1.00 80.31 335 LEU A O 1
ATOM 2676 N N . CYS A 1 336 ? -15.024 -1.499 -16.301 1.00 82.25 336 CYS A N 1
ATOM 2677 C CA . CYS A 1 336 ? -15.692 -2.788 -16.508 1.00 82.25 336 CYS A CA 1
ATOM 2678 C C . CYS A 1 336 ? -17.181 -2.743 -16.172 1.00 82.25 336 CYS A C 1
ATOM 2680 O O . CYS A 1 336 ? -17.994 -3.189 -16.976 1.00 82.25 336 CYS A O 1
ATOM 2682 N N . VAL A 1 337 ? -17.560 -2.159 -15.030 1.00 79.62 337 VAL A N 1
ATOM 2683 C CA . VAL A 1 337 ? -18.971 -2.037 -14.613 1.00 79.62 337 VAL A CA 1
ATOM 2684 C C . VAL A 1 337 ? -19.813 -1.295 -15.655 1.00 79.62 337 VAL A C 1
ATOM 2686 O O . VAL A 1 337 ? -20.987 -1.599 -15.843 1.00 79.62 337 VAL A O 1
ATOM 2689 N N . GLN A 1 338 ? -19.218 -0.334 -16.356 1.00 80.12 338 GLN A N 1
ATOM 2690 C CA . GLN A 1 338 ? -19.919 0.488 -17.337 1.00 80.12 338 GLN A CA 1
ATOM 2691 C C . GLN A 1 338 ? -19.859 -0.067 -18.764 1.00 80.12 338 GLN A C 1
ATOM 2693 O O . GLN A 1 338 ? -20.395 0.566 -19.684 1.00 80.12 338 GLN A O 1
ATOM 2698 N N . ALA A 1 339 ? -19.116 -1.146 -19.002 1.00 85.25 339 ALA A N 1
ATOM 2699 C CA . ALA A 1 339 ? -18.942 -1.721 -20.325 1.00 85.25 339 ALA A CA 1
ATOM 2700 C C . ALA A 1 339 ? -20.030 -2.781 -20.590 1.00 85.25 339 ALA A C 1
ATOM 2702 O O . ALA A 1 339 ? -20.323 -3.597 -19.716 1.00 85.25 339 ALA A O 1
ATOM 2703 N N . PRO A 1 340 ? -20.637 -2.815 -21.791 1.00 83.94 340 PRO A N 1
ATOM 2704 C CA . PRO A 1 340 ? -21.521 -3.912 -22.174 1.00 83.94 340 PRO A CA 1
ATOM 2705 C C . PRO A 1 340 ? -20.775 -5.248 -22.094 1.00 83.94 340 PRO A C 1
ATOM 2707 O O . PRO A 1 340 ? -19.684 -5.361 -22.648 1.00 83.94 340 PRO A O 1
ATOM 2710 N N . LYS A 1 341 ? -21.372 -6.272 -21.468 1.00 82.44 341 LYS A N 1
ATOM 2711 C CA . LYS A 1 341 ? -20.727 -7.583 -21.232 1.00 82.44 341 LYS A CA 1
ATOM 2712 C C . LYS A 1 341 ? -20.134 -8.229 -22.491 1.00 82.44 341 LYS A C 1
ATOM 2714 O O . LYS A 1 341 ? -19.110 -8.892 -22.406 1.00 82.44 341 LYS A O 1
ATOM 2719 N N . GLN A 1 342 ? -20.777 -8.047 -23.645 1.00 81.44 342 GLN A N 1
ATOM 2720 C CA . GLN A 1 342 ? -20.336 -8.615 -24.927 1.00 81.44 342 GLN A CA 1
ATOM 2721 C C . GLN A 1 342 ? -19.089 -7.926 -25.501 1.00 81.44 342 GLN A C 1
ATOM 2723 O O . GLN A 1 342 ? -18.413 -8.497 -26.345 1.00 81.44 342 GLN A O 1
ATOM 2728 N N . LEU A 1 343 ? -18.799 -6.698 -25.065 1.00 82.81 343 LEU A N 1
ATOM 2729 C CA . LEU A 1 343 ? -17.707 -5.862 -25.569 1.00 82.81 343 LEU A CA 1
ATOM 2730 C C . LEU A 1 343 ? -16.801 -5.395 -24.429 1.00 82.81 343 LEU A C 1
ATOM 2732 O O . LEU A 1 343 ? -16.183 -4.335 -24.545 1.00 82.81 343 LEU A O 1
ATOM 2736 N N . LEU A 1 344 ? -16.788 -6.121 -23.309 1.00 81.69 344 LEU A N 1
ATOM 2737 C CA . LEU A 1 344 ? -16.168 -5.671 -22.069 1.00 81.69 344 LEU A CA 1
ATOM 2738 C C . LEU A 1 344 ? -14.689 -5.352 -22.302 1.00 81.69 344 LEU A C 1
ATOM 2740 O O . LEU A 1 344 ? -14.264 -4.227 -22.064 1.00 81.69 344 LEU A O 1
ATOM 2744 N N . GLU A 1 345 ? -13.944 -6.293 -22.874 1.00 81.94 345 GLU A N 1
ATOM 2745 C CA . GLU A 1 345 ? -12.506 -6.192 -23.111 1.00 81.94 345 GLU A CA 1
ATOM 2746 C C . GLU A 1 345 ? -12.183 -4.998 -24.024 1.00 81.94 345 GLU A C 1
ATOM 2748 O O . GLU A 1 345 ? -11.422 -4.097 -23.658 1.00 81.94 345 GLU A O 1
ATOM 2753 N N . PHE A 1 346 ? -12.855 -4.919 -25.177 1.00 79.56 346 PHE A N 1
ATOM 2754 C CA . PHE A 1 346 ? -12.666 -3.839 -26.144 1.00 79.56 346 PHE A CA 1
ATOM 2755 C C . PHE A 1 346 ? -13.039 -2.464 -25.571 1.00 79.56 346 PHE A C 1
ATOM 2757 O O . PHE A 1 346 ? -12.292 -1.495 -25.726 1.00 79.56 346 PHE A O 1
ATOM 2764 N N . ARG A 1 347 ? -14.188 -2.344 -24.894 1.00 78.44 347 ARG A N 1
ATOM 2765 C CA . ARG A 1 347 ? -14.687 -1.063 -24.367 1.00 78.44 347 ARG A CA 1
ATOM 2766 C C . ARG A 1 347 ? -13.899 -0.599 -23.149 1.00 78.44 347 ARG A C 1
ATOM 2768 O O . ARG A 1 347 ? -13.698 0.608 -23.030 1.00 78.44 347 ARG A O 1
ATOM 2775 N N . CYS A 1 348 ? -13.437 -1.502 -22.287 1.00 80.94 348 CYS A N 1
ATOM 2776 C CA . CYS A 1 348 ? -12.582 -1.156 -21.152 1.00 80.94 348 CYS A CA 1
ATOM 2777 C C . CYS A 1 348 ? -11.243 -0.602 -21.621 1.00 80.94 348 CYS A C 1
ATOM 2779 O O . CYS A 1 348 ? -10.886 0.508 -21.228 1.00 80.94 348 CYS A O 1
ATOM 2781 N N . MET A 1 349 ? -10.559 -1.309 -22.527 1.00 77.94 349 MET A N 1
ATOM 2782 C CA . MET A 1 349 ? -9.282 -0.853 -23.082 1.00 77.94 349 MET A CA 1
ATOM 2783 C C . MET A 1 349 ? -9.444 0.457 -23.854 1.00 77.94 349 MET A C 1
ATOM 2785 O O . MET A 1 349 ? -8.699 1.408 -23.631 1.00 77.94 349 MET A O 1
ATOM 2789 N N . THR A 1 350 ? -10.479 0.561 -24.692 1.00 75.12 350 THR A N 1
ATOM 2790 C CA . THR A 1 350 ? -10.770 1.791 -25.443 1.00 75.12 350 THR A CA 1
ATOM 2791 C C . THR A 1 350 ? -11.034 2.967 -24.504 1.00 75.12 350 THR A C 1
ATOM 2793 O O . THR A 1 350 ? -10.458 4.036 -24.679 1.00 75.12 350 THR A O 1
ATOM 2796 N N . ARG A 1 351 ? -11.873 2.799 -23.474 1.00 74.06 351 ARG A N 1
ATOM 2797 C CA . ARG A 1 351 ? -12.144 3.873 -22.505 1.00 74.06 351 ARG A CA 1
ATOM 2798 C C . ARG A 1 351 ? -10.908 4.238 -21.700 1.00 74.06 351 ARG A C 1
ATOM 2800 O O . ARG A 1 351 ? -10.697 5.423 -21.464 1.00 74.06 351 ARG A O 1
ATOM 2807 N N . PHE A 1 352 ? -10.089 3.259 -21.328 1.00 69.81 352 PHE A N 1
ATOM 2808 C CA . PHE A 1 352 ? -8.830 3.514 -20.647 1.00 69.81 352 PHE A CA 1
ATOM 2809 C C . PHE A 1 352 ? -7.888 4.366 -21.511 1.00 69.81 352 PHE A C 1
ATOM 2811 O O . PHE A 1 352 ? -7.453 5.430 -21.070 1.00 69.81 352 PHE A O 1
ATOM 2818 N N . TYR A 1 353 ? -7.613 3.949 -22.752 1.00 69.38 353 TYR A N 1
ATOM 2819 C CA . TYR A 1 353 ? -6.678 4.654 -23.637 1.00 69.38 353 TYR A CA 1
ATOM 2820 C C . TYR A 1 353 ? -7.188 6.024 -24.079 1.00 69.38 353 TYR A C 1
ATOM 2822 O O . TYR A 1 353 ? -6.425 6.987 -24.091 1.00 69.38 353 TYR A O 1
ATOM 2830 N N . LEU A 1 354 ? -8.490 6.151 -24.350 1.00 71.00 354 LEU A N 1
ATOM 2831 C CA . LEU A 1 354 ? -9.118 7.449 -24.616 1.00 71.00 354 LEU A CA 1
ATOM 2832 C C . LEU A 1 354 ? -9.249 8.307 -23.344 1.00 71.00 354 LEU A C 1
ATOM 2834 O O . LEU A 1 354 ? -9.694 9.456 -23.391 1.00 71.00 354 LEU A O 1
ATOM 2838 N N . ARG A 1 355 ? -8.881 7.740 -22.187 1.00 66.25 355 ARG A N 1
ATOM 2839 C CA . ARG A 1 355 ? -9.062 8.286 -20.841 1.00 66.25 355 ARG A CA 1
ATOM 2840 C C . ARG A 1 355 ? -10.518 8.689 -20.547 1.00 66.25 355 ARG A C 1
ATOM 2842 O O . ARG A 1 355 ? -10.785 9.465 -19.636 1.00 66.25 355 ARG A O 1
ATOM 2849 N N . VAL A 1 356 ? -11.486 8.130 -21.278 1.00 62.31 356 VAL A N 1
ATOM 2850 C CA . VAL A 1 356 ? -12.916 8.393 -21.087 1.00 62.31 356 VAL A CA 1
ATOM 2851 C C . VAL A 1 356 ? -13.284 7.968 -19.679 1.00 62.31 356 VAL A C 1
ATOM 2853 O O . VAL A 1 356 ? -13.393 6.785 -19.355 1.00 62.31 356 VAL A O 1
ATOM 2856 N N . LYS A 1 357 ? -13.446 8.977 -18.833 1.00 56.88 357 LYS A N 1
ATOM 2857 C CA . LYS A 1 357 ? -13.803 8.801 -17.442 1.00 56.88 357 LYS A CA 1
ATOM 2858 C C . LYS A 1 357 ? -15.112 8.037 -17.361 1.00 56.88 357 LYS A C 1
ATOM 2860 O O . LYS A 1 357 ? -16.068 8.361 -18.068 1.00 56.88 357 LYS A O 1
ATOM 2865 N N . ALA A 1 358 ? -15.160 7.077 -16.451 1.00 54.88 358 ALA A N 1
ATOM 2866 C CA . ALA A 1 358 ? -16.417 6.522 -16.011 1.00 54.88 358 ALA A CA 1
ATOM 2867 C C . ALA A 1 358 ? -17.311 7.689 -15.544 1.00 54.88 358 ALA A C 1
ATOM 2869 O O . ALA A 1 358 ? -16.928 8.412 -14.620 1.00 54.88 358 ALA A O 1
ATOM 2870 N N . LYS A 1 359 ? -18.449 7.944 -16.213 1.00 49.53 359 LYS A N 1
ATOM 2871 C CA . LYS A 1 359 ? -19.444 8.896 -15.684 1.00 49.53 359 LYS A CA 1
ATOM 2872 C C . LYS A 1 359 ? -19.914 8.299 -14.363 1.00 49.53 359 LYS A C 1
ATOM 2874 O O . LYS A 1 359 ? -20.427 7.184 -14.385 1.00 49.53 359 LYS A O 1
ATOM 2879 N N . ARG A 1 360 ? -19.623 8.960 -13.246 1.00 45.72 360 ARG A N 1
ATOM 2880 C CA . ARG A 1 360 ? -20.152 8.535 -11.950 1.00 45.72 360 ARG A CA 1
ATOM 2881 C C . ARG A 1 360 ? -21.646 8.750 -11.887 1.00 45.72 360 ARG A C 1
ATOM 2883 O O . ARG A 1 360 ? -22.091 9.766 -12.466 1.00 45.72 360 ARG A O 1
#

Radius of gyration: 26.26 Å; chains: 1; bounding box: 57×68×78 Å

Secondary structure (DSSP, 8-state):
--TTHHHHHHHHHHHHHHHHTT-----HHHHHHHHHHHHHHHHHHHHHHHHHHHH-------HHHHHHHHHHHHHH-TTGGG-TTTTSPPEEEEEEEEE-STT--EEEEEEEEETT----SSS-SEEEEEEEEGGG--THHHHHHHHHHHHHHHHHHHH-SPPSB-TTSSBP---------------EEEEEETTTEEEEEE-HHHHHHHHHHHHHHHHHHHHH-TT--HHHHHHHHHHHHHHHHHHHHHHHHHHS-SB--HHHHHHHHHHHHHHHHHHHHHHHHHHHTT---S---TTHHHHHHHHHHHHHHTB-GGGT--HHHHHHHHHHHHHHHTS-GGGHHHHHHHHHHTT-----

pLDDT: mean 79.03, std 17.24, range [27.69, 98.44]